Protein AF-A0A950RT55-F1 (afdb_monomer)

Mean predicted aligned error: 3.18 Å

Nearest PDB structures (foldseek):
  1pu8-assembly2_B  TM=3.509E-01  e=1.672E+00  Helicobacter pylori
  3n5n-assembly2_Y  TM=3.565E-01  e=2.931E+00  Homo sapiens
  3n5n-assembly1_X  TM=3.109E-01  e=1.924E+00  Homo sapiens

Solvent-accessible surface area (backbone atoms only — not comparable to full-atom values): 11863 Å² total; per-residue (Å²): 135,82,80,64,92,84,69,61,48,67,58,69,65,52,52,48,55,51,52,73,71,56,76,75,51,72,79,53,49,38,65,36,65,83,48,2,54,28,52,44,44,28,64,51,23,41,83,40,80,67,23,70,69,44,67,75,67,47,51,73,67,56,46,40,54,52,50,46,54,45,42,54,42,49,30,86,79,58,86,42,53,69,55,47,60,79,41,36,69,56,50,51,53,40,52,52,44,67,73,70,49,87,68,58,65,32,60,55,39,26,36,38,59,30,89,89,28,94,44,41,47,91,84,57,47,58,41,52,56,23,39,54,53,16,20,76,38,57,77,69,34,53,70,45,40,74,46,34,52,44,13,33,40,50,48,63,74,50,83,82,58,94,85,56,52,52,11,58,54,51,44,49,47,40,53,50,51,54,52,54,28,72,76,40,72,89,52,45,34,66,54,50,48,50,52,24,35,30,52,42,47,32,51,93,89,42,56,66,67,26,52,95,77,68

pLDDT: mean 95.52, std 7.38, range [47.09, 98.69]

Foldseek 3Di:
DDDDPPDADDPLVLLCVLPVVPQDDLVVLLVAPPRNLLSVLLQCCVVELLDPCNLVPPDLVRNLVNLLSNQVSQDPPSPCNVQCNVCVVLVSVLSVCVNPPPDDQLVSQLQDAPPPHSSDGPPCHQSNVQSSVCSVPVQQFAGDDPQLQLLCVSNVQDDDDPPDRRSRRRVSVSVVVVVSCVSPVVDGNSSSNVQSNLSNQDDDNDSCNRSVVD

Secondary structure (DSSP, 8-state):
-PPPTT----HHHHHHHHHHT-PPPHHHHTTSTTTHHHHHHHHHHTTTTT-HHHHHH--HHHHHHHHHHHHHHHSSS-TTHHHHHHTHHHHHHHHHHHHH--S-HHHHHHHHHSTTSTT--TT--HHHHHHHHHHH-TTT-----HHHHHHHHHTT-----TTS-HHHHHHHHHHHHHHHHHH-TT--HHHHHHHHHHHHH-BTTBTTTTGGG-

Structure (mmCIF, N/CA/C/O backbone):
data_AF-A0A950RT55-F1
#
_entry.id   AF-A0A950RT55-F1
#
loop_
_atom_site.group_PDB
_atom_site.id
_atom_site.type_symbol
_atom_site.label_atom_id
_atom_site.label_alt_id
_atom_site.label_comp_id
_atom_site.label_asym_id
_atom_site.label_entity_id
_atom_site.label_seq_id
_atom_site.pdbx_PDB_ins_code
_atom_site.Cartn_x
_atom_site.Cartn_y
_atom_site.Cartn_z
_atom_site.occupancy
_atom_site.B_iso_or_equiv
_atom_site.auth_seq_id
_atom_site.auth_comp_id
_atom_site.auth_asym_id
_atom_site.auth_atom_id
_atom_site.pdbx_PDB_model_num
ATOM 1 N N . MET A 1 1 ? -2.902 15.841 28.906 1.00 47.09 1 MET A N 1
ATOM 2 C CA . MET A 1 1 ? -2.798 14.428 29.343 1.00 47.09 1 MET A CA 1
ATOM 3 C C . MET A 1 1 ? -2.047 13.635 28.272 1.00 47.09 1 MET A C 1
ATOM 5 O O . MET A 1 1 ? -2.612 13.384 27.216 1.00 47.09 1 MET A O 1
ATOM 9 N N . ARG A 1 2 ? -0.757 13.325 28.470 1.00 51.06 2 ARG A N 1
ATOM 10 C CA . ARG A 1 2 ? -0.004 12.458 27.541 1.00 51.06 2 ARG A CA 1
ATOM 11 C C . ARG A 1 2 ? -0.386 11.004 27.837 1.00 51.06 2 ARG A C 1
ATOM 13 O O . ARG A 1 2 ? -0.367 10.606 28.999 1.00 51.06 2 ARG A O 1
ATOM 20 N N . ALA A 1 3 ? -0.792 10.243 26.822 1.00 53.47 3 ALA A N 1
ATOM 21 C CA . ALA A 1 3 ? -1.084 8.820 26.983 1.00 53.47 3 ALA A CA 1
ATOM 22 C C . ALA A 1 3 ? 0.172 8.092 27.490 1.00 53.47 3 ALA A C 1
ATOM 24 O O . ALA A 1 3 ? 1.280 8.400 27.047 1.00 53.47 3 ALA A O 1
ATOM 25 N N . ARG A 1 4 ? 0.009 7.150 28.427 1.00 63.25 4 ARG A N 1
ATOM 26 C CA . ARG A 1 4 ? 1.131 6.327 28.892 1.00 63.25 4 ARG A CA 1
ATOM 27 C C . ARG A 1 4 ? 1.662 5.497 27.714 1.00 63.25 4 ARG A C 1
ATOM 29 O O . ARG A 1 4 ? 0.846 4.897 27.006 1.00 63.25 4 ARG A O 1
ATOM 36 N N . PRO A 1 5 ? 2.988 5.436 27.502 1.00 59.84 5 PRO A N 1
ATOM 37 C CA . PRO A 1 5 ? 3.560 4.525 26.521 1.00 59.84 5 PRO A CA 1
ATOM 38 C C . PRO A 1 5 ? 3.104 3.094 26.845 1.00 59.84 5 PRO A C 1
ATOM 40 O O . PRO A 1 5 ? 3.268 2.628 27.969 1.00 59.84 5 PRO A O 1
ATOM 43 N N . GLY A 1 6 ? 2.455 2.436 25.880 1.00 69.38 6 GLY A N 1
ATOM 44 C CA . GLY A 1 6 ? 1.987 1.048 25.996 1.00 69.38 6 GLY A CA 1
ATOM 45 C C . GLY A 1 6 ? 0.479 0.840 26.183 1.00 69.38 6 GLY A C 1
ATOM 46 O O . GLY A 1 6 ? 0.029 -0.303 26.119 1.00 69.38 6 GLY A O 1
ATOM 47 N N . GLN A 1 7 ? -0.335 1.889 26.359 1.00 79.25 7 GLN A N 1
ATOM 48 C CA . GLN A 1 7 ? -1.789 1.695 26.406 1.00 79.25 7 GLN A CA 1
ATOM 49 C C . GLN A 1 7 ? -2.344 1.432 24.997 1.00 79.25 7 GLN A C 1
ATOM 51 O O . GLN A 1 7 ? -2.471 2.352 24.190 1.00 79.25 7 GLN A O 1
ATOM 56 N N . ARG A 1 8 ? -2.684 0.168 24.713 1.00 89.06 8 ARG A N 1
ATOM 57 C CA . ARG A 1 8 ? -3.349 -0.235 23.466 1.00 89.06 8 ARG A CA 1
ATOM 58 C C . ARG A 1 8 ? -4.716 0.436 23.365 1.00 89.06 8 ARG A C 1
ATOM 60 O O . ARG A 1 8 ? -5.482 0.453 24.331 1.00 89.06 8 ARG A O 1
ATOM 67 N N . LEU A 1 9 ? -5.015 0.993 22.197 1.00 91.56 9 LEU A N 1
ATOM 68 C CA . LEU A 1 9 ? -6.330 1.557 21.922 1.00 91.56 9 LEU A CA 1
ATOM 69 C C . LEU A 1 9 ? -7.368 0.448 21.694 1.00 91.56 9 LEU A C 1
ATOM 71 O O . LEU A 1 9 ? -7.027 -0.605 21.154 1.00 91.56 9 LEU A O 1
ATOM 75 N N . PRO A 1 10 ? -8.639 0.672 22.066 1.00 94.88 10 PRO A N 1
ATOM 76 C CA . PRO A 1 10 ? -9.680 -0.319 21.855 1.00 94.88 10 PRO A CA 1
ATOM 77 C C . PRO A 1 10 ? -10.066 -0.357 20.368 1.00 94.88 10 PRO A C 1
ATOM 79 O O . PRO A 1 10 ? -10.717 0.558 19.866 1.00 94.88 10 PRO A O 1
ATOM 82 N N . LEU A 1 11 ? -9.663 -1.423 19.668 1.00 96.38 11 LEU A N 1
ATOM 83 C CA . LEU A 1 11 ? -9.867 -1.579 18.224 1.00 96.38 11 LEU A CA 1
ATOM 84 C C . LEU A 1 11 ? -11.342 -1.465 17.812 1.00 96.38 11 LEU A C 1
ATOM 86 O O . LEU A 1 11 ? -11.681 -0.623 16.987 1.00 96.38 11 LEU A O 1
ATOM 90 N N . VAL A 1 12 ? -12.216 -2.295 18.393 1.00 97.50 12 VAL A N 1
ATOM 91 C CA . VAL A 1 12 ? -13.625 -2.397 17.969 1.00 97.50 12 VAL A CA 1
ATOM 92 C C . VAL A 1 12 ? -14.377 -1.064 18.121 1.00 97.50 12 VAL A C 1
ATOM 94 O O . VAL A 1 12 ? -15.004 -0.642 17.153 1.00 97.50 12 VAL A O 1
ATOM 97 N N . PRO A 1 13 ? -14.301 -0.339 19.258 1.00 97.12 13 PRO A N 1
ATOM 98 C CA . PRO A 1 13 ? -14.922 0.982 19.371 1.00 97.12 13 PRO A CA 1
ATOM 99 C C . PRO A 1 13 ? -14.416 2.011 18.355 1.00 97.12 13 PRO A C 1
ATOM 101 O O . PRO A 1 13 ? -15.219 2.777 17.834 1.00 97.12 13 PRO A O 1
ATOM 104 N N . LEU A 1 14 ? -13.112 2.036 18.054 1.00 97.38 14 LEU A N 1
ATOM 105 C CA . LEU A 1 14 ? -12.564 2.976 17.069 1.00 97.38 14 LEU A CA 1
ATOM 106 C C . LEU A 1 14 ? -13.016 2.646 15.650 1.00 97.38 14 LEU A C 1
ATOM 108 O O . LEU A 1 14 ? -13.357 3.549 14.892 1.00 97.38 14 LEU A O 1
ATOM 112 N N . LEU A 1 15 ? -13.045 1.361 15.309 1.00 97.69 15 LEU A N 1
ATOM 113 C CA . LEU A 1 15 ? -13.495 0.907 14.003 1.00 97.69 15 LEU A CA 1
ATOM 114 C C . LEU A 1 15 ? -14.988 1.216 13.794 1.00 97.69 15 LEU A C 1
ATOM 116 O O . LEU A 1 15 ? -15.355 1.752 12.754 1.00 97.69 15 LEU A O 1
ATOM 120 N N . ARG A 1 16 ? -15.824 1.014 14.823 1.00 97.50 16 ARG A N 1
ATOM 121 C CA . ARG A 1 16 ? -17.239 1.425 14.814 1.00 97.50 16 ARG A CA 1
ATOM 122 C C . ARG A 1 16 ? -17.429 2.937 14.731 1.00 97.50 16 ARG A C 1
ATOM 124 O O . ARG A 1 16 ? -18.350 3.402 14.074 1.00 97.50 16 ARG A O 1
ATOM 131 N N . ALA A 1 17 ? -16.580 3.718 15.401 1.00 97.06 17 ALA A N 1
ATOM 132 C CA . ALA A 1 17 ? -16.627 5.176 15.299 1.00 97.06 17 ALA A CA 1
ATOM 133 C C . ALA A 1 17 ? -16.271 5.656 13.882 1.00 97.06 17 ALA A C 1
ATOM 135 O O . ALA A 1 17 ? -16.855 6.623 13.400 1.00 97.06 17 ALA A O 1
ATOM 136 N N . TYR A 1 18 ? -15.339 4.971 13.212 1.00 97.75 18 TYR A N 1
ATOM 137 C CA . TYR A 1 18 ? -15.000 5.225 11.815 1.00 97.75 18 TYR A CA 1
ATOM 138 C C . TYR A 1 18 ? -16.168 4.893 10.878 1.00 97.75 18 TYR A C 1
ATOM 140 O O . TYR A 1 18 ? -16.572 5.745 10.093 1.00 97.75 18 TYR A O 1
ATOM 148 N N . THR A 1 19 ? -16.758 3.698 10.988 1.00 97.75 19 THR A N 1
ATOM 149 C CA . THR A 1 19 ? -17.882 3.292 10.125 1.00 97.75 19 THR A CA 1
ATOM 150 C C . THR A 1 19 ? -19.159 4.084 10.405 1.00 97.75 19 THR A C 1
ATOM 152 O O . THR A 1 19 ? -19.874 4.441 9.471 1.00 97.75 19 THR A O 1
ATOM 155 N N . GLY A 1 20 ? -19.420 4.429 11.668 1.00 97.25 20 GLY A N 1
ATOM 156 C CA . GLY A 1 20 ? -20.579 5.221 12.088 1.00 97.25 20 GLY A CA 1
ATOM 157 C C . GLY A 1 20 ? -20.572 6.672 11.597 1.00 97.25 20 GLY A C 1
ATOM 158 O O . GLY A 1 20 ? -21.629 7.293 11.556 1.00 97.25 20 GLY A O 1
ATOM 159 N N . ALA A 1 21 ? -19.417 7.205 11.187 1.00 95.69 21 ALA A N 1
ATOM 160 C CA . ALA A 1 21 ? -19.317 8.518 10.544 1.00 95.69 21 ALA A CA 1
ATOM 161 C C . ALA A 1 21 ? -19.683 8.495 9.045 1.00 95.69 21 ALA A C 1
ATOM 163 O O . ALA A 1 21 ? -19.741 9.548 8.415 1.00 95.69 21 ALA A O 1
ATOM 164 N N . GLY A 1 22 ? -19.931 7.307 8.483 1.00 95.56 22 GLY A N 1
ATOM 165 C CA . GLY A 1 22 ? -20.128 7.088 7.055 1.00 95.56 22 GLY A CA 1
ATOM 166 C C . GLY A 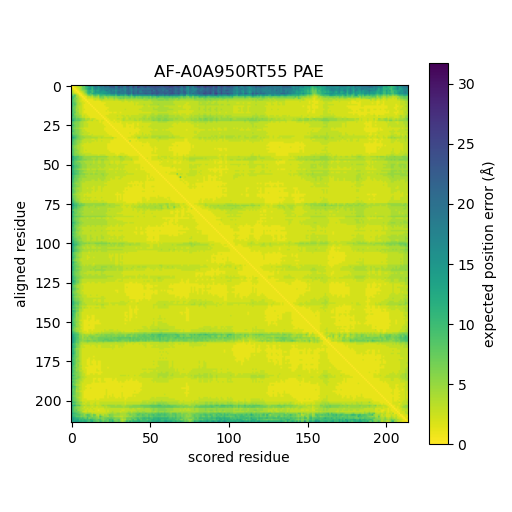1 22 ? -18.842 6.615 6.377 1.00 95.56 22 GLY A C 1
ATOM 167 O O . GLY A 1 22 ? -17.775 7.209 6.522 1.00 95.56 22 GLY A O 1
ATOM 168 N N . VAL A 1 23 ? -18.944 5.521 5.621 1.00 95.12 23 VAL A N 1
ATOM 169 C CA . VAL A 1 23 ? -17.833 5.002 4.816 1.00 95.12 23 VAL A CA 1
ATOM 170 C C . VAL A 1 23 ? -17.773 5.794 3.514 1.00 95.12 23 VAL A C 1
ATOM 172 O O . VAL A 1 23 ? -18.751 5.834 2.768 1.00 95.12 23 VAL A O 1
ATOM 175 N N . LEU A 1 24 ? -16.627 6.423 3.251 1.00 97.00 24 LEU A N 1
ATOM 176 C CA . LEU A 1 24 ? -16.380 7.138 1.999 1.00 97.00 24 LEU A CA 1
ATOM 177 C C . LEU A 1 24 ? -16.500 6.190 0.806 1.00 97.00 24 LEU A C 1
ATOM 179 O O . LEU A 1 24 ? -16.046 5.050 0.866 1.00 97.00 24 LEU A O 1
ATOM 183 N N . ARG A 1 25 ? -17.057 6.668 -0.302 1.00 97.56 25 ARG A N 1
ATOM 184 C CA . ARG A 1 25 ? -17.035 5.934 -1.568 1.00 97.56 25 ARG A CA 1
ATOM 185 C C . ARG A 1 25 ? -15.624 5.911 -2.146 1.00 97.56 25 ARG A C 1
ATOM 187 O O . ARG A 1 25 ? -14.769 6.728 -1.796 1.00 97.56 25 ARG A O 1
ATOM 194 N N . LEU A 1 26 ? -15.382 4.995 -3.079 1.00 96.56 26 LEU A N 1
ATOM 195 C CA . LEU A 1 26 ? -14.069 4.848 -3.702 1.00 96.56 26 LEU A CA 1
ATOM 196 C C . LEU A 1 26 ? -13.613 6.142 -4.394 1.00 96.56 26 LEU A C 1
ATOM 198 O O . LEU A 1 26 ? -12.457 6.531 -4.259 1.00 96.56 26 LEU A O 1
ATOM 202 N N . GLU A 1 27 ? -14.527 6.851 -5.059 1.00 97.44 27 GLU A N 1
ATOM 203 C CA . GLU A 1 27 ? -14.244 8.120 -5.738 1.00 97.44 27 GLU A CA 1
ATOM 204 C C . GLU A 1 27 ? -13.870 9.243 -4.758 1.00 97.44 27 GLU A C 1
ATOM 206 O O . GLU A 1 27 ? -13.171 10.191 -5.119 1.00 97.44 27 GLU A O 1
ATOM 211 N N . GLU A 1 28 ? -14.350 9.159 -3.517 1.00 97.81 28 GLU A N 1
ATOM 212 C CA . GLU A 1 28 ? -14.038 10.107 -2.446 1.00 97.81 28 GLU A CA 1
ATOM 213 C C . GLU A 1 28 ? -12.674 9.778 -1.832 1.00 97.81 28 GLU A C 1
ATOM 215 O O . GLU A 1 28 ? -11.863 10.680 -1.620 1.00 97.81 28 GLU A O 1
ATOM 220 N N . LEU A 1 29 ? -12.364 8.489 -1.645 1.00 97.50 29 LEU A N 1
ATOM 221 C CA . LEU A 1 29 ? -11.049 8.034 -1.188 1.00 97.50 29 LEU A CA 1
ATOM 222 C C . LEU A 1 29 ? -9.920 8.492 -2.118 1.00 97.50 29 LEU A C 1
ATOM 224 O O . LEU A 1 29 ? -8.884 8.953 -1.641 1.00 97.50 29 LEU A O 1
ATOM 228 N N . THR A 1 30 ? -10.109 8.414 -3.438 1.00 97.38 30 THR A N 1
ATOM 229 C CA . THR A 1 30 ? -9.091 8.841 -4.417 1.00 97.38 30 THR A CA 1
ATOM 230 C C . THR A 1 30 ? -8.859 10.353 -4.432 1.00 97.38 30 THR A C 1
ATOM 232 O O . THR A 1 30 ? -7.899 10.815 -5.042 1.00 97.38 30 THR A O 1
ATOM 235 N N . ARG A 1 31 ? -9.706 11.138 -3.755 1.00 97.50 31 ARG A N 1
ATOM 236 C CA . ARG A 1 31 ? -9.570 12.598 -3.620 1.00 97.50 31 ARG A CA 1
ATOM 237 C C . ARG A 1 31 ? -9.011 13.029 -2.266 1.00 97.50 31 ARG A C 1
ATOM 239 O O . ARG A 1 31 ? -8.805 14.223 -2.065 1.00 97.50 31 ARG A O 1
ATOM 246 N N . LEU A 1 32 ? -8.767 12.092 -1.347 1.00 96.31 32 LEU A N 1
ATOM 247 C CA . LEU A 1 32 ? -8.232 12.422 -0.030 1.00 96.31 32 LEU A CA 1
ATOM 248 C C . LEU A 1 32 ? -6.852 13.088 -0.147 1.00 96.31 32 LEU A C 1
ATOM 250 O O . LEU A 1 32 ? -5.980 12.571 -0.855 1.00 96.31 32 LEU A O 1
ATOM 254 N N . PRO A 1 33 ? -6.607 14.190 0.579 1.00 94.38 33 PRO A N 1
ATOM 255 C CA . PRO A 1 33 ? -5.258 14.700 0.776 1.00 94.38 33 PRO A CA 1
ATOM 256 C C . PRO A 1 33 ? -4.329 13.602 1.325 1.00 94.38 33 PRO A C 1
ATOM 258 O O . PRO A 1 33 ? -4.757 12.696 2.042 1.00 94.38 33 PRO A O 1
ATOM 261 N N . GLY A 1 34 ? -3.078 13.601 0.861 1.00 92.00 34 GLY A N 1
ATOM 262 C CA . GLY A 1 34 ? -2.054 12.627 1.261 1.00 92.00 34 GLY A CA 1
ATOM 263 C C . GLY A 1 34 ? -2.195 11.212 0.676 1.00 92.00 34 GLY A C 1
ATOM 264 O O . GLY A 1 34 ? -1.191 10.641 0.248 1.00 92.00 34 GLY A O 1
ATOM 265 N N . LEU A 1 35 ? -3.410 10.654 0.609 1.00 96.69 35 LEU A N 1
ATOM 266 C CA . LEU A 1 35 ? -3.678 9.263 0.199 1.00 96.69 35 LEU A CA 1
ATOM 267 C C . LEU A 1 35 ? -4.233 9.123 -1.225 1.00 96.69 35 LEU A C 1
ATOM 269 O O . LEU A 1 35 ? -3.931 8.142 -1.906 1.00 96.69 35 LEU A O 1
ATOM 273 N N . GLY A 1 36 ? -5.017 10.096 -1.684 1.00 97.31 36 GLY A N 1
ATOM 274 C CA . GLY A 1 36 ? -5.779 10.028 -2.930 1.00 97.31 36 GLY A CA 1
ATOM 275 C C . GLY A 1 36 ? -4.933 9.695 -4.161 1.00 97.31 36 GLY A C 1
ATOM 276 O O 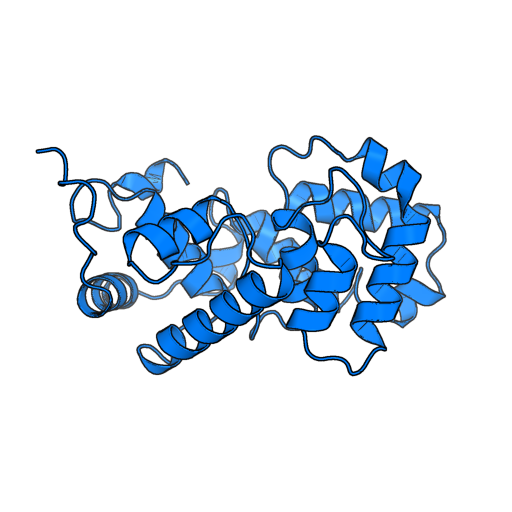. GLY A 1 36 ? -5.222 8.701 -4.829 1.00 97.31 36 GLY A O 1
ATOM 277 N N . PRO A 1 37 ? -3.824 10.419 -4.416 1.00 98.06 37 PRO A N 1
ATOM 278 C CA . PRO A 1 37 ? -2.944 10.133 -5.551 1.00 98.06 37 PRO A CA 1
ATOM 279 C C . PRO A 1 37 ? -2.356 8.718 -5.540 1.00 98.06 37 PRO A C 1
ATOM 281 O O . PRO A 1 37 ? -2.238 8.094 -6.592 1.00 98.06 37 PRO A O 1
ATOM 284 N N . ARG A 1 38 ? -2.051 8.170 -4.356 1.00 98.25 38 ARG A N 1
ATOM 285 C CA . ARG A 1 38 ? -1.610 6.777 -4.226 1.00 98.25 38 ARG A CA 1
ATOM 286 C C . ARG A 1 38 ? -2.739 5.816 -4.590 1.00 98.25 38 ARG A C 1
ATOM 288 O O . ARG A 1 38 ? -2.506 4.889 -5.357 1.00 98.25 38 ARG A O 1
ATOM 295 N N . PHE A 1 39 ? -3.941 6.013 -4.047 1.00 98.44 39 PHE A N 1
ATOM 296 C CA . PHE A 1 39 ? -5.086 5.143 -4.337 1.00 98.44 39 PHE A CA 1
ATOM 297 C C . PHE A 1 39 ? -5.436 5.146 -5.823 1.00 98.44 39 PHE A C 1
ATOM 299 O O . PHE A 1 39 ? -5.636 4.079 -6.400 1.00 98.44 39 PHE A O 1
ATOM 306 N N . GLN A 1 40 ? -5.430 6.321 -6.454 1.00 98.38 40 GLN A N 1
ATOM 307 C CA . GLN A 1 40 ? -5.641 6.452 -7.890 1.00 98.38 40 GLN A CA 1
ATOM 308 C C . GLN A 1 40 ? -4.580 5.675 -8.683 1.00 98.38 40 GLN A C 1
ATOM 310 O O . GLN A 1 40 ? -4.932 4.814 -9.486 1.00 98.38 40 GLN A O 1
ATOM 315 N N . ALA A 1 41 ? -3.292 5.896 -8.403 1.00 98.50 41 ALA A N 1
ATOM 316 C CA . ALA A 1 41 ? -2.212 5.199 -9.101 1.00 98.50 41 ALA A CA 1
ATOM 317 C C . ALA A 1 41 ? -2.276 3.673 -8.922 1.00 98.50 41 ALA A C 1
ATOM 319 O O . ALA A 1 41 ? -2.020 2.928 -9.865 1.00 98.50 41 ALA A O 1
ATOM 320 N N . VAL A 1 42 ? -2.642 3.194 -7.731 1.00 98.50 42 VAL A N 1
ATOM 321 C CA . VAL A 1 42 ? -2.822 1.764 -7.438 1.00 98.50 42 VAL A CA 1
ATOM 322 C C . VAL A 1 42 ? -3.984 1.158 -8.229 1.00 98.50 42 VAL A C 1
ATOM 324 O O . VAL A 1 42 ? -3.842 0.056 -8.758 1.00 98.50 42 VAL A O 1
ATOM 327 N N . LEU A 1 43 ? -5.119 1.856 -8.323 1.00 98.06 43 LEU A N 1
ATOM 328 C CA . LEU A 1 43 ? -6.278 1.403 -9.099 1.00 98.06 43 LEU A CA 1
ATOM 329 C C . LEU A 1 43 ? -5.961 1.333 -10.598 1.00 98.06 43 LEU A C 1
ATOM 331 O O . LEU A 1 43 ? -6.277 0.339 -11.250 1.00 98.06 43 LEU A O 1
ATOM 335 N N . GLU A 1 44 ? -5.292 2.358 -11.126 1.00 98.06 44 GLU A N 1
ATOM 336 C CA . GLU A 1 44 ? -4.898 2.455 -12.536 1.00 98.06 44 GLU A CA 1
ATOM 337 C C . GLU A 1 44 ? -3.767 1.479 -12.906 1.00 98.06 44 GLU A C 1
ATOM 339 O O . GLU A 1 44 ? -3.653 1.053 -14.057 1.00 98.06 44 GLU A O 1
ATOM 344 N N . ALA A 1 45 ? -2.930 1.074 -11.944 1.00 98.00 45 ALA A N 1
ATOM 345 C CA . ALA A 1 45 ? -1.768 0.231 -12.213 1.00 98.00 45 ALA A CA 1
ATOM 346 C C . ALA A 1 45 ? -2.136 -1.067 -12.938 1.00 98.00 45 ALA A C 1
ATOM 348 O O . ALA A 1 45 ? -1.416 -1.471 -13.848 1.00 98.00 45 ALA A O 1
ATOM 349 N N . ARG A 1 46 ? -3.264 -1.700 -12.591 1.00 94.50 46 ARG A N 1
ATOM 350 C CA . ARG A 1 46 ? -3.676 -2.987 -13.173 1.00 94.50 46 ARG A CA 1
ATOM 351 C C . ARG A 1 46 ? -3.959 -2.915 -14.674 1.00 94.50 46 ARG A C 1
ATOM 353 O O . ARG A 1 46 ? -3.658 -3.867 -15.387 1.00 94.50 46 ARG A O 1
ATOM 360 N N . THR A 1 47 ? -4.533 -1.815 -15.157 1.00 94.56 47 THR A N 1
ATOM 361 C CA . THR A 1 47 ? -4.837 -1.624 -16.586 1.00 94.56 47 THR A CA 1
ATOM 362 C C . THR A 1 47 ? -3.659 -1.048 -17.368 1.00 94.56 47 THR A C 1
ATOM 364 O O . THR A 1 47 ? -3.699 -1.023 -18.596 1.00 94.56 47 THR A O 1
ATOM 367 N N . HIS A 1 48 ? -2.605 -0.612 -16.673 1.00 95.94 48 HIS A N 1
ATOM 368 C CA . HIS A 1 48 ? -1.430 0.020 -17.263 1.00 95.94 48 HIS A CA 1
ATOM 369 C C . HIS A 1 48 ? -0.139 -0.702 -16.853 1.00 95.94 48 HIS A C 1
ATOM 371 O O . HIS A 1 48 ? 0.224 -1.710 -17.454 1.00 95.94 48 HIS A O 1
ATOM 377 N N . LEU A 1 49 ? 0.556 -0.207 -15.825 1.00 97.75 49 LEU A N 1
ATOM 378 C CA . LEU A 1 49 ? 1.903 -0.643 -15.439 1.00 97.75 49 LEU A CA 1
ATOM 379 C C . LEU A 1 49 ? 2.015 -2.146 -15.113 1.00 97.75 49 LEU A C 1
ATOM 381 O O . LEU A 1 49 ? 3.062 -2.744 -15.345 1.00 97.75 49 LEU A O 1
ATOM 385 N N . LEU A 1 50 ? 0.955 -2.745 -14.569 1.00 97.62 50 LEU A N 1
ATOM 386 C CA . LEU A 1 50 ? 0.875 -4.147 -14.146 1.00 97.62 50 LEU A CA 1
ATOM 387 C C . LEU A 1 50 ? 0.101 -5.025 -15.146 1.00 97.62 50 LEU A C 1
ATOM 389 O O . LEU A 1 50 ? -0.384 -6.094 -14.782 1.00 97.62 50 LEU A O 1
ATOM 393 N N . SER A 1 51 ? -0.019 -4.587 -16.400 1.00 97.19 51 SER A N 1
ATOM 394 C CA . SER A 1 51 ? -0.516 -5.414 -17.502 1.00 97.19 51 SER A CA 1
ATOM 395 C C . SER A 1 51 ? 0.632 -6.211 -18.126 1.00 97.19 51 SER A C 1
ATOM 397 O O . SER A 1 51 ? 1.660 -5.633 -18.481 1.00 97.19 51 SER A O 1
ATOM 399 N N . GLU A 1 52 ? 0.459 -7.524 -18.315 1.00 97.06 52 GLU A N 1
ATOM 400 C CA . GLU A 1 52 ? 1.465 -8.360 -18.995 1.00 97.06 52 GLU A CA 1
ATOM 401 C C . GLU A 1 52 ? 1.767 -7.846 -20.407 1.00 97.06 52 GLU A C 1
ATOM 403 O O . GLU A 1 52 ? 2.932 -7.696 -20.768 1.00 97.06 52 GLU A O 1
ATOM 408 N N . ALA A 1 53 ? 0.729 -7.459 -21.158 1.00 97.75 53 ALA A N 1
ATOM 409 C CA . ALA A 1 53 ? 0.889 -6.892 -22.495 1.00 97.75 53 ALA A CA 1
ATOM 410 C C . ALA A 1 53 ? 1.742 -5.615 -22.477 1.00 97.75 53 ALA A C 1
ATOM 412 O O . ALA A 1 53 ? 2.596 -5.432 -23.341 1.00 97.75 53 ALA A O 1
ATOM 413 N N . PHE A 1 54 ? 1.557 -4.752 -21.471 1.00 98.12 54 PHE A N 1
ATOM 414 C CA . PHE A 1 54 ? 2.379 -3.552 -21.327 1.00 98.12 54 PHE A CA 1
ATOM 415 C C . PHE A 1 54 ? 3.833 -3.904 -20.994 1.00 98.12 54 PHE A C 1
ATOM 417 O O . PHE A 1 54 ? 4.738 -3.352 -21.610 1.00 98.12 54 PHE A O 1
ATOM 424 N N . LEU A 1 55 ? 4.086 -4.839 -20.072 1.00 97.44 55 LEU A N 1
ATOM 425 C CA . LEU A 1 55 ? 5.458 -5.236 -19.727 1.00 97.44 55 LEU A CA 1
ATOM 426 C C . LEU A 1 55 ? 6.228 -5.837 -20.910 1.00 97.44 55 LEU A C 1
ATOM 428 O O . LEU A 1 55 ? 7.437 -5.604 -21.025 1.00 97.44 55 LEU A O 1
ATOM 432 N N . ASP A 1 56 ? 5.530 -6.582 -21.768 1.00 97.69 56 ASP A N 1
ATOM 433 C CA . ASP A 1 56 ? 6.122 -7.274 -22.913 1.00 97.69 56 ASP A CA 1
ATOM 434 C C . ASP A 1 56 ? 6.343 -6.351 -24.118 1.00 97.69 56 ASP A C 1
ATOM 436 O O . ASP A 1 56 ? 7.299 -6.544 -24.867 1.00 97.69 56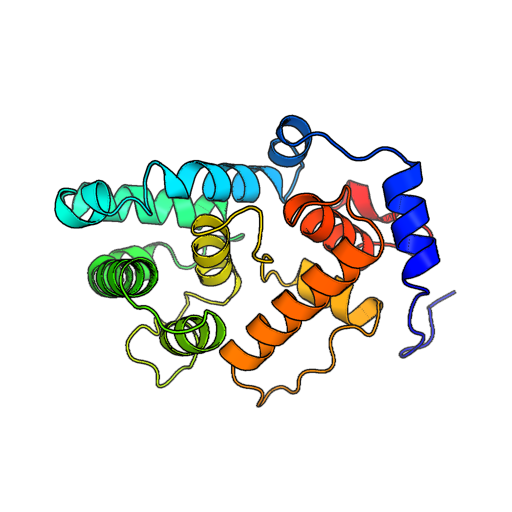 ASP A O 1
ATOM 440 N N . GLN A 1 57 ? 5.492 -5.336 -24.302 1.00 98.00 57 GLN A N 1
ATOM 441 C CA . GLN A 1 57 ? 5.498 -4.491 -25.505 1.00 98.00 57 GLN A CA 1
ATOM 442 C C . GLN A 1 57 ? 6.069 -3.090 -25.276 1.00 98.00 57 GLN A C 1
ATOM 444 O O . GLN A 1 57 ? 6.532 -2.460 -26.226 1.00 98.00 57 GLN A O 1
ATOM 449 N N . ALA A 1 58 ? 6.036 -2.572 -24.044 1.00 98.38 58 ALA A N 1
ATOM 450 C CA . ALA A 1 58 ? 6.483 -1.213 -23.773 1.00 98.38 58 ALA A CA 1
ATOM 451 C C . ALA A 1 58 ? 7.974 -1.054 -24.077 1.00 98.38 58 ALA A C 1
ATOM 453 O O . ALA A 1 58 ? 8.818 -1.829 -23.599 1.00 98.38 58 ALA A O 1
ATOM 454 N N . THR A 1 59 ? 8.305 0.029 -24.781 1.00 98.25 59 THR A N 1
ATOM 455 C CA . THR A 1 59 ? 9.693 0.464 -24.939 1.00 98.25 59 THR A CA 1
ATOM 456 C C . THR A 1 59 ? 10.319 0.736 -23.568 1.00 98.25 59 THR A C 1
ATOM 458 O O . THR A 1 59 ? 9.626 0.902 -22.556 1.00 98.25 59 THR A O 1
ATOM 461 N N . GLU A 1 60 ? 11.650 0.766 -23.490 1.00 98.06 60 GLU A N 1
ATOM 462 C CA . GLU A 1 60 ? 12.331 1.103 -22.236 1.00 98.06 60 GLU A CA 1
ATOM 463 C C . GLU A 1 60 ? 11.915 2.490 -21.722 1.00 98.06 60 GLU A C 1
ATOM 465 O O . GLU A 1 60 ? 11.612 2.642 -20.537 1.00 98.06 60 GLU A O 1
ATOM 470 N N . ALA A 1 61 ? 11.810 3.470 -22.626 1.00 98.12 61 ALA A N 1
ATOM 471 C CA . ALA A 1 61 ? 11.407 4.833 -22.306 1.00 98.12 61 ALA A CA 1
ATOM 472 C C . ALA A 1 61 ? 9.969 4.910 -21.764 1.00 98.12 61 ALA A C 1
ATOM 474 O O . ALA A 1 61 ? 9.744 5.554 -20.735 1.00 98.12 61 ALA A O 1
ATOM 475 N N . ASP A 1 62 ? 9.017 4.219 -22.398 1.00 98.50 62 ASP A N 1
ATOM 476 C CA . ASP A 1 62 ? 7.610 4.222 -21.973 1.00 98.50 62 ASP A CA 1
ATOM 477 C C . ASP A 1 62 ? 7.437 3.576 -20.602 1.00 98.50 62 ASP A C 1
ATOM 479 O O . ASP A 1 62 ? 6.764 4.125 -19.723 1.00 98.50 62 ASP A O 1
ATOM 483 N N . PHE A 1 63 ? 8.087 2.430 -20.390 1.00 98.62 63 PHE A N 1
ATOM 484 C CA . PHE A 1 63 ? 8.042 1.737 -19.109 1.00 98.62 63 PHE A CA 1
ATOM 485 C C . PHE A 1 63 ? 8.705 2.563 -18.004 1.00 98.62 63 PHE A C 1
ATOM 487 O O . PHE A 1 63 ? 8.114 2.724 -16.938 1.00 98.62 63 PHE A O 1
ATOM 494 N N . GLN A 1 64 ? 9.882 3.151 -18.257 1.00 98.56 64 GLN A N 1
ATOM 495 C CA . GLN A 1 64 ? 10.532 4.054 -17.305 1.00 98.56 64 GLN A CA 1
ATOM 496 C C . GLN A 1 64 ? 9.620 5.238 -16.956 1.00 98.56 64 GLN A C 1
ATOM 498 O O . GLN A 1 64 ? 9.474 5.585 -15.784 1.00 98.56 64 GLN A O 1
ATOM 503 N N . GLY A 1 65 ? 8.992 5.858 -17.960 1.00 98.38 65 GLY A N 1
ATOM 504 C CA . GLY A 1 65 ? 8.074 6.977 -17.765 1.00 98.38 65 GLY A CA 1
ATOM 505 C C . GLY A 1 65 ? 6.856 6.599 -16.920 1.00 98.38 65 GLY A C 1
ATOM 506 O O . GLY A 1 65 ? 6.515 7.315 -15.980 1.00 98.38 65 GLY A O 1
ATOM 507 N N . ALA A 1 66 ? 6.226 5.459 -17.213 1.00 98.62 66 ALA A N 1
ATOM 508 C CA . ALA A 1 66 ? 5.104 4.940 -16.432 1.00 98.62 66 ALA A CA 1
ATOM 509 C C . ALA A 1 66 ? 5.508 4.614 -14.986 1.00 98.62 66 ALA A C 1
ATOM 511 O O . ALA A 1 66 ? 4.791 4.962 -14.047 1.00 98.62 66 ALA A O 1
ATOM 512 N N . LEU A 1 67 ? 6.679 4.002 -14.803 1.00 98.56 67 LEU A N 1
ATOM 513 C CA . LEU A 1 67 ? 7.201 3.611 -13.501 1.00 98.56 67 LEU A CA 1
ATOM 514 C C . LEU A 1 67 ? 7.512 4.822 -12.610 1.00 98.56 67 LEU A C 1
ATOM 516 O O . LEU A 1 67 ? 7.160 4.819 -11.431 1.00 98.56 67 LEU A O 1
ATOM 520 N N . VAL A 1 68 ? 8.122 5.873 -13.171 1.00 98.44 68 VAL A N 1
ATOM 521 C CA . VAL A 1 68 ? 8.399 7.125 -12.446 1.00 98.44 68 VAL A CA 1
ATOM 522 C C . VAL A 1 68 ? 7.103 7.815 -12.024 1.00 98.44 68 VAL A C 1
ATOM 524 O O . VAL A 1 68 ? 6.973 8.146 -10.848 1.00 98.44 68 VAL A O 1
ATOM 527 N N . ARG A 1 69 ? 6.114 7.945 -12.923 1.00 98.56 69 ARG A N 1
ATOM 528 C CA . ARG A 1 69 ? 4.807 8.533 -12.571 1.00 98.56 69 ARG A CA 1
ATOM 529 C C . ARG A 1 69 ? 4.119 7.763 -11.443 1.00 98.56 69 ARG A C 1
ATOM 531 O O . ARG A 1 69 ? 3.609 8.365 -10.501 1.00 98.56 69 ARG A O 1
ATOM 538 N N . PHE A 1 70 ? 4.140 6.430 -11.510 1.00 98.69 70 PHE A N 1
ATOM 539 C CA . PHE A 1 70 ? 3.585 5.583 -10.455 1.00 98.69 70 PHE A CA 1
ATOM 540 C C . PHE A 1 70 ? 4.313 5.781 -9.115 1.00 98.69 70 PHE A C 1
ATOM 542 O O . PHE A 1 70 ? 3.672 5.891 -8.068 1.00 98.69 70 PHE A O 1
ATOM 549 N N . TYR A 1 71 ? 5.647 5.862 -9.135 1.00 98.56 71 TYR A N 1
ATOM 550 C CA . TYR A 1 71 ? 6.458 6.099 -7.941 1.00 98.56 71 TYR A CA 1
ATOM 551 C C . TYR A 1 71 ? 6.162 7.459 -7.298 1.00 98.56 71 TYR A C 1
ATOM 553 O O . TYR A 1 71 ? 5.931 7.516 -6.093 1.00 98.56 71 TYR A O 1
ATOM 561 N N . GLU A 1 72 ? 6.111 8.533 -8.086 1.00 98.12 72 GLU A N 1
ATOM 562 C CA . GLU A 1 72 ? 5.824 9.892 -7.604 1.00 98.12 72 GLU A CA 1
ATOM 563 C C . GLU A 1 72 ? 4.423 10.012 -6.988 1.00 98.12 72 GLU A C 1
ATOM 565 O O . GLU A 1 72 ? 4.234 10.702 -5.984 1.00 98.12 72 GLU A O 1
ATOM 570 N N . ALA A 1 73 ? 3.441 9.295 -7.542 1.00 98.12 73 ALA A N 1
ATOM 571 C CA . ALA A 1 73 ? 2.097 9.245 -6.981 1.00 98.12 73 ALA A CA 1
ATOM 572 C C . ALA A 1 73 ? 2.039 8.478 -5.645 1.00 98.12 73 ALA A C 1
ATOM 574 O O . ALA A 1 73 ? 1.288 8.858 -4.743 1.00 98.12 73 ALA A O 1
ATOM 575 N N . CYS A 1 74 ? 2.842 7.417 -5.500 1.00 98.25 74 CYS A N 1
ATOM 576 C CA . CYS A 1 74 ? 2.773 6.491 -4.367 1.00 98.25 74 CYS A CA 1
ATOM 577 C C . CYS A 1 74 ? 3.745 6.788 -3.214 1.00 98.25 74 CYS A C 1
ATOM 579 O O . CYS A 1 74 ? 3.496 6.319 -2.097 1.00 98.25 74 CYS A O 1
ATOM 581 N N . VAL A 1 75 ? 4.851 7.496 -3.468 1.00 97.69 75 VAL A N 1
ATOM 582 C CA . VAL A 1 75 ? 5.954 7.714 -2.518 1.00 97.69 75 VAL A CA 1
ATOM 583 C C . VAL A 1 75 ? 6.181 9.206 -2.298 1.00 97.69 75 VAL A C 1
ATOM 585 O O . VAL A 1 75 ? 6.469 9.950 -3.231 1.00 97.69 75 VAL A O 1
ATOM 588 N N . ARG A 1 76 ? 6.093 9.647 -1.038 1.00 94.50 76 ARG A N 1
ATOM 589 C CA . ARG A 1 76 ? 6.252 11.055 -0.653 1.00 94.50 76 ARG A CA 1
ATOM 590 C C . ARG A 1 76 ? 7.224 11.199 0.524 1.00 94.50 76 ARG A C 1
ATOM 592 O O . ARG A 1 76 ? 6.972 10.586 1.561 1.00 94.50 76 ARG A O 1
ATOM 599 N N . PRO A 1 77 ? 8.281 12.024 0.406 1.00 95.00 77 PRO A N 1
ATOM 600 C CA . PRO A 1 77 ? 8.789 12.638 -0.828 1.00 95.00 77 PRO A CA 1
ATOM 601 C C . PRO A 1 77 ? 9.394 11.602 -1.798 1.00 95.00 77 PRO A C 1
ATOM 603 O O . PRO A 1 77 ? 9.965 10.595 -1.381 1.00 95.00 77 PRO A O 1
ATOM 606 N N . ALA A 1 78 ? 9.306 11.861 -3.105 1.00 95.56 78 ALA A N 1
ATOM 607 C CA . ALA A 1 78 ? 9.776 10.966 -4.166 1.00 95.56 78 ALA A CA 1
ATOM 608 C C . ALA A 1 78 ? 11.301 11.079 -4.414 1.00 95.56 78 ALA A C 1
ATOM 610 O O . ALA A 1 78 ? 11.746 11.371 -5.517 1.00 95.56 78 ALA A O 1
ATOM 611 N N . LEU A 1 79 ? 12.129 10.831 -3.394 1.00 96.81 79 LEU A N 1
ATOM 612 C CA . LEU A 1 79 ? 13.574 11.145 -3.421 1.00 96.81 79 LEU A CA 1
ATOM 613 C C . LEU A 1 79 ? 14.450 10.233 -4.305 1.00 96.81 79 LEU A C 1
ATOM 615 O O . LEU A 1 79 ? 15.639 10.495 -4.463 1.00 96.81 79 LEU A O 1
ATOM 619 N N . HIS A 1 80 ? 13.906 9.144 -4.853 1.00 97.31 80 HIS A N 1
ATOM 620 C CA . HIS A 1 80 ? 14.689 8.096 -5.524 1.00 97.31 80 HIS A CA 1
ATOM 621 C C . HIS A 1 80 ? 14.291 7.866 -6.988 1.00 97.31 80 HIS A C 1
ATOM 623 O O . HIS A 1 80 ? 14.534 6.787 -7.529 1.00 97.31 80 HIS A O 1
ATOM 629 N N . THR A 1 81 ? 13.723 8.875 -7.653 1.00 97.62 81 THR A N 1
ATOM 630 C CA . THR A 1 81 ? 13.358 8.811 -9.080 1.00 97.62 81 THR A CA 1
ATOM 631 C C . THR A 1 81 ? 14.562 8.498 -9.974 1.00 97.62 81 THR A C 1
ATOM 633 O O . THR A 1 81 ? 14.458 7.651 -10.857 1.00 97.62 81 THR A O 1
ATOM 636 N N . ASP A 1 82 ? 15.736 9.074 -9.707 1.00 97.88 82 ASP A N 1
ATOM 637 C CA . ASP A 1 82 ? 16.958 8.773 -10.468 1.00 97.88 82 ASP A CA 1
ATOM 638 C C . ASP A 1 82 ? 17.431 7.328 -10.298 1.00 97.88 82 ASP A C 1
ATOM 640 O O . ASP A 1 82 ? 17.873 6.683 -11.251 1.00 97.88 82 ASP A O 1
ATOM 644 N N . THR A 1 83 ? 17.334 6.789 -9.080 1.00 97.00 83 THR A N 1
ATOM 645 C CA . THR A 1 83 ? 17.649 5.379 -8.832 1.00 97.00 83 THR A CA 1
ATOM 646 C C . THR A 1 83 ? 16.668 4.475 -9.560 1.00 97.00 83 THR A C 1
ATOM 648 O O . THR A 1 83 ? 17.097 3.504 -10.181 1.00 97.00 83 THR A O 1
ATOM 651 N N . LEU A 1 84 ? 15.381 4.823 -9.546 1.00 96.56 84 LEU A N 1
ATOM 652 C CA . LEU A 1 84 ? 14.347 4.099 -10.273 1.00 96.56 84 LEU A CA 1
ATOM 653 C C . LEU A 1 84 ? 14.641 4.072 -11.777 1.00 96.56 84 LEU A C 1
ATOM 655 O O . LEU A 1 84 ? 14.651 2.991 -12.354 1.00 96.56 84 LEU A O 1
ATOM 659 N N . ARG A 1 85 ? 14.999 5.217 -12.380 1.00 98.06 85 ARG A N 1
ATOM 660 C CA . ARG A 1 85 ? 15.406 5.314 -13.795 1.00 98.06 85 ARG A CA 1
ATOM 661 C C . ARG A 1 85 ? 16.587 4.396 -14.112 1.00 98.06 85 ARG A C 1
ATOM 663 O O . ARG A 1 85 ? 16.487 3.537 -14.983 1.00 98.06 85 ARG A O 1
ATOM 670 N N . ARG A 1 86 ? 17.672 4.484 -13.334 1.00 98.25 86 ARG A N 1
ATOM 671 C CA . ARG A 1 86 ? 18.878 3.649 -13.519 1.00 98.25 86 ARG A CA 1
ATOM 672 C C . ARG A 1 86 ? 18.646 2.153 -13.296 1.00 98.25 86 ARG A C 1
ATOM 674 O O . ARG A 1 86 ? 19.452 1.338 -13.739 1.00 98.25 86 ARG A O 1
ATOM 681 N N . ARG A 1 87 ? 17.606 1.778 -12.547 1.00 98.19 87 ARG A N 1
ATOM 682 C CA . ARG A 1 87 ? 17.295 0.386 -12.174 1.00 98.19 87 ARG A CA 1
ATOM 683 C C . ARG A 1 87 ? 16.001 -0.124 -12.807 1.00 98.19 87 ARG A C 1
ATOM 685 O O . ARG A 1 87 ? 15.497 -1.170 -12.401 1.00 98.19 87 ARG A O 1
ATOM 692 N N . THR A 1 88 ? 15.509 0.561 -13.837 1.00 98.00 88 THR A N 1
ATOM 693 C CA . THR A 1 88 ? 14.261 0.243 -14.540 1.00 98.00 88 THR A CA 1
ATOM 694 C C . THR A 1 88 ? 14.215 -1.211 -15.019 1.00 98.00 88 THR A C 1
ATOM 696 O O . THR A 1 88 ? 13.208 -1.882 -14.808 1.00 98.00 88 THR A O 1
ATOM 699 N N . GLY A 1 89 ? 15.306 -1.737 -15.589 1.00 98.31 89 GLY A N 1
ATOM 700 C CA . GLY A 1 89 ? 15.374 -3.134 -16.038 1.00 98.31 89 GLY A CA 1
ATOM 701 C C . GLY A 1 89 ? 15.132 -4.148 -14.913 1.00 98.31 89 GLY A C 1
ATOM 702 O O . GLY A 1 89 ? 14.310 -5.050 -15.066 1.00 98.31 89 GLY A O 1
ATOM 703 N N . ILE A 1 90 ? 15.765 -3.960 -13.746 1.00 98.44 90 ILE A N 1
ATOM 704 C CA . ILE A 1 90 ? 15.560 -4.826 -12.568 1.00 98.44 90 ILE A CA 1
ATOM 705 C C . ILE A 1 90 ? 14.098 -4.775 -12.124 1.00 98.44 90 ILE A C 1
ATOM 707 O O . ILE A 1 90 ? 13.491 -5.815 -11.875 1.00 98.44 90 ILE A O 1
ATOM 711 N N . VAL A 1 91 ? 13.510 -3.576 -12.071 1.00 98.44 91 VAL A N 1
ATOM 712 C CA . VAL A 1 91 ? 12.107 -3.421 -11.677 1.00 98.44 91 VAL A CA 1
ATOM 713 C C . VAL A 1 91 ? 11.174 -4.077 -12.694 1.00 98.44 91 VAL A C 1
ATOM 715 O O . VAL A 1 91 ? 10.251 -4.770 -12.281 1.00 98.44 91 VAL A O 1
ATOM 718 N N . ARG A 1 92 ? 11.433 -3.965 -14.006 1.00 98.56 92 ARG A N 1
ATOM 719 C CA . ARG A 1 92 ? 10.652 -4.673 -15.038 1.00 98.56 92 ARG A CA 1
ATOM 720 C C . ARG A 1 92 ? 10.674 -6.186 -14.811 1.00 98.56 92 ARG A C 1
ATOM 722 O O . ARG A 1 92 ? 9.617 -6.816 -14.821 1.00 98.56 92 ARG A O 1
ATOM 729 N N . HIS A 1 93 ? 11.849 -6.762 -14.549 1.00 98.44 93 HIS A N 1
ATOM 730 C CA . HIS A 1 93 ? 11.971 -8.188 -14.236 1.00 98.44 93 HIS A CA 1
ATOM 731 C C . HIS A 1 93 ? 11.221 -8.570 -12.958 1.00 98.44 93 HIS A C 1
ATOM 733 O O . HIS A 1 93 ? 10.530 -9.588 -12.941 1.00 98.44 93 HIS A O 1
ATOM 739 N N . ALA A 1 94 ? 11.301 -7.740 -11.917 1.00 98.50 94 ALA A N 1
ATOM 740 C CA . ALA A 1 94 ? 10.552 -7.942 -10.685 1.00 98.50 94 ALA A CA 1
ATOM 741 C C . ALA A 1 94 ? 9.036 -7.929 -10.935 1.00 98.50 94 ALA A C 1
ATOM 743 O O . ALA A 1 94 ? 8.339 -8.818 -10.463 1.00 98.50 94 ALA A O 1
ATOM 744 N N . LEU A 1 95 ? 8.511 -6.984 -11.725 1.00 98.56 95 LEU A N 1
ATOM 745 C CA . LEU A 1 95 ? 7.083 -6.948 -12.069 1.00 98.56 95 LEU A CA 1
ATOM 746 C C . LEU A 1 95 ? 6.655 -8.178 -12.876 1.00 98.56 95 LEU A C 1
ATOM 748 O O . LEU A 1 95 ? 5.616 -8.769 -12.583 1.00 98.56 95 LEU A O 1
ATOM 752 N N . GLY A 1 96 ? 7.480 -8.617 -13.832 1.00 98.25 96 GLY A N 1
ATOM 753 C CA . GLY A 1 96 ? 7.252 -9.869 -14.554 1.00 98.25 96 GLY A CA 1
ATOM 754 C C . GLY A 1 96 ? 7.200 -11.078 -13.612 1.00 98.25 96 GLY A C 1
ATOM 755 O O . GLY A 1 96 ? 6.324 -11.932 -13.746 1.00 98.25 96 GLY A O 1
ATOM 756 N N . HIS A 1 97 ? 8.086 -11.124 -12.610 1.00 97.81 97 HIS A N 1
ATOM 757 C CA . HIS A 1 97 ? 8.054 -12.137 -11.552 1.00 97.81 97 HIS A CA 1
ATOM 758 C C . HIS A 1 97 ? 6.774 -12.052 -10.711 1.00 97.81 97 HIS A C 1
ATOM 760 O O . HIS A 1 97 ? 6.120 -13.073 -10.496 1.00 97.81 97 HIS A O 1
ATOM 766 N N . LEU A 1 98 ? 6.369 -10.854 -10.286 1.00 97.56 98 LEU A N 1
ATOM 767 C CA . LEU A 1 98 ? 5.161 -10.651 -9.487 1.00 97.56 98 LEU A CA 1
ATOM 768 C C . LEU A 1 98 ? 3.892 -11.125 -10.204 1.00 97.56 98 LEU A C 1
ATOM 770 O O . LEU A 1 98 ? 3.037 -11.728 -9.549 1.00 97.56 98 LEU A O 1
ATOM 774 N N . LEU A 1 99 ? 3.784 -10.889 -11.514 1.00 97.31 99 LEU A N 1
ATOM 775 C CA . LEU A 1 99 ? 2.625 -11.284 -12.318 1.00 97.31 99 LEU A CA 1
ATOM 776 C C . LEU A 1 99 ? 2.596 -12.787 -12.612 1.00 97.31 99 LEU A C 1
ATOM 778 O O . LEU A 1 99 ? 1.552 -13.417 -12.475 1.00 97.31 99 LEU A O 1
ATOM 782 N N . ARG A 1 100 ? 3.741 -13.379 -12.970 1.00 97.31 100 ARG A N 1
ATOM 783 C CA . ARG A 1 100 ? 3.785 -14.745 -13.525 1.00 97.31 100 ARG A CA 1
ATOM 784 C C . ARG A 1 100 ? 4.093 -15.827 -12.497 1.00 97.31 100 ARG A C 1
ATOM 786 O O . ARG A 1 100 ? 3.723 -16.985 -12.677 1.00 97.31 100 ARG A O 1
ATOM 793 N N . CYS A 1 101 ? 4.791 -15.486 -11.416 1.00 96.56 101 CYS A N 1
ATOM 794 C CA . CYS A 1 101 ? 5.164 -16.462 -10.402 1.00 96.56 101 CYS A CA 1
ATOM 795 C C . CYS A 1 101 ? 3.959 -16.839 -9.526 1.00 96.56 101 CYS A C 1
ATOM 797 O O . CYS A 1 101 ? 3.184 -15.975 -9.117 1.00 96.56 101 CYS A O 1
ATOM 799 N N . ARG A 1 102 ? 3.816 -18.126 -9.189 1.00 96.44 102 ARG A N 1
ATOM 800 C CA . ARG A 1 102 ? 2.725 -18.639 -8.336 1.00 96.44 102 ARG A CA 1
ATOM 801 C C . ARG A 1 102 ? 3.008 -18.549 -6.836 1.00 96.44 102 ARG A C 1
ATOM 803 O O . ARG A 1 102 ? 2.150 -18.914 -6.039 1.00 96.44 102 ARG A O 1
ATOM 810 N N . ASP A 1 103 ? 4.186 -18.063 -6.458 1.00 97.19 103 ASP A N 1
ATOM 811 C CA . ASP A 1 103 ? 4.583 -17.979 -5.057 1.00 97.19 103 ASP A CA 1
ATOM 812 C C . ASP A 1 103 ? 3.622 -17.094 -4.248 1.00 97.19 103 ASP A C 1
ATOM 814 O O . ASP A 1 103 ? 3.104 -16.090 -4.760 1.00 97.19 103 ASP A O 1
ATOM 818 N N . PRO A 1 104 ? 3.390 -17.425 -2.967 1.00 96.38 104 PRO A N 1
ATOM 819 C CA . PRO A 1 104 ? 2.558 -16.609 -2.102 1.00 96.38 104 PRO A CA 1
ATOM 820 C C . PRO A 1 104 ? 3.183 -15.222 -1.902 1.00 96.38 104 PRO A C 1
ATOM 822 O O . PRO A 1 104 ? 4.405 -15.051 -1.889 1.00 96.38 104 PRO A O 1
ATOM 825 N N . LEU A 1 105 ? 2.331 -14.214 -1.701 1.00 95.25 105 LEU A N 1
ATOM 826 C CA . LEU A 1 105 ? 2.754 -12.813 -1.644 1.00 95.25 105 LEU A CA 1
ATOM 827 C C . LEU A 1 105 ? 3.858 -12.507 -0.611 1.00 95.25 105 LEU A C 1
ATOM 829 O O . LEU A 1 105 ? 4.745 -11.735 -0.956 1.00 95.25 105 LEU A O 1
ATOM 833 N N . PRO A 1 106 ? 3.896 -13.112 0.595 1.00 96.88 106 PRO A N 1
ATOM 834 C CA . PRO A 1 106 ? 5.032 -12.959 1.509 1.00 96.88 106 PRO A CA 1
ATOM 835 C C . PRO A 1 106 ? 6.389 -13.308 0.882 1.00 96.88 106 PRO A C 1
ATOM 837 O O . PRO A 1 106 ? 7.348 -12.563 1.044 1.00 96.88 106 PRO A O 1
ATOM 840 N N . GLN A 1 107 ? 6.470 -14.393 0.107 1.00 98.31 107 GLN A N 1
ATOM 841 C CA . GLN A 1 107 ? 7.717 -14.791 -0.556 1.00 98.31 107 GLN A CA 1
ATOM 842 C C . GLN A 1 107 ? 8.081 -13.826 -1.688 1.00 98.31 107 GLN A C 1
ATOM 844 O O . GLN A 1 107 ? 9.246 -13.469 -1.853 1.00 98.31 107 GLN A O 1
ATOM 849 N N . LYS A 1 108 ? 7.081 -13.358 -2.445 1.00 98.19 108 LYS A N 1
ATOM 850 C CA . LYS A 1 108 ? 7.268 -12.304 -3.452 1.00 98.19 108 LYS A CA 1
ATOM 851 C C . LYS A 1 108 ? 7.782 -11.005 -2.821 1.00 98.19 108 LYS A C 1
ATOM 853 O O . LYS A 1 108 ? 8.721 -10.411 -3.337 1.00 98.19 108 LYS A O 1
ATOM 858 N N . ALA A 1 109 ? 7.214 -10.603 -1.684 1.00 98.19 109 ALA A N 1
ATOM 859 C CA . ALA A 1 109 ? 7.635 -9.421 -0.942 1.00 98.19 109 ALA A CA 1
ATOM 860 C C . ALA A 1 109 ? 9.086 -9.539 -0.461 1.00 98.19 109 ALA A C 1
ATOM 862 O O . ALA A 1 109 ? 9.858 -8.604 -0.657 1.00 98.19 109 ALA A O 1
ATOM 863 N N . ASP A 1 110 ? 9.486 -10.696 0.074 1.00 98.38 110 ASP A N 1
ATOM 864 C CA . ASP A 1 110 ? 10.881 -10.962 0.439 1.00 98.38 110 ASP A CA 1
ATOM 865 C C . ASP A 1 110 ? 11.831 -10.804 -0.750 1.00 98.38 110 ASP A C 1
ATOM 867 O O . ASP A 1 110 ? 12.876 -10.172 -0.613 1.00 98.38 110 ASP A O 1
ATOM 871 N N . ARG A 1 111 ? 11.454 -11.303 -1.935 1.00 98.38 111 ARG A N 1
ATOM 872 C CA . ARG A 1 111 ? 12.299 -11.203 -3.136 1.00 98.38 111 ARG A CA 1
ATOM 873 C C . ARG A 1 111 ? 12.541 -9.768 -3.614 1.00 98.38 111 ARG A C 1
ATOM 875 O O . ARG A 1 111 ? 13.531 -9.526 -4.302 1.00 98.38 111 ARG A O 1
ATOM 882 N N . CYS A 1 112 ? 11.651 -8.842 -3.264 1.00 98.44 112 CYS A N 1
ATOM 883 C CA . CYS A 1 112 ? 11.740 -7.427 -3.625 1.00 98.44 112 CYS A CA 1
ATOM 884 C C . CYS A 1 112 ? 12.343 -6.551 -2.516 1.00 98.44 112 CYS A C 1
ATOM 886 O O . CYS A 1 112 ? 12.950 -5.525 -2.816 1.00 98.44 112 CYS A O 1
ATOM 888 N N . LEU A 1 113 ? 12.142 -6.915 -1.245 1.00 98.25 113 LEU A N 1
ATOM 889 C CA . LEU A 1 113 ? 12.435 -6.047 -0.099 1.00 98.25 113 LEU A CA 1
ATOM 890 C C . LEU A 1 113 ? 13.620 -6.497 0.760 1.00 98.25 113 LEU A C 1
ATOM 892 O O . LEU A 1 113 ? 14.199 -5.650 1.437 1.00 98.25 113 LEU A O 1
ATOM 896 N N . ALA A 1 114 ? 13.973 -7.786 0.790 1.00 98.06 114 ALA A N 1
ATOM 897 C CA . ALA A 1 114 ? 15.123 -8.232 1.577 1.00 98.06 114 ALA A CA 1
ATOM 898 C C . ALA A 1 114 ? 16.432 -7.801 0.896 1.00 98.06 114 ALA A C 1
ATOM 900 O O . ALA A 1 114 ? 16.556 -7.880 -0.319 1.00 98.06 114 ALA A O 1
ATOM 901 N N . VAL A 1 115 ? 17.410 -7.318 1.667 1.00 97.31 115 VAL A N 1
ATOM 902 C CA . VAL A 1 115 ? 18.630 -6.674 1.131 1.00 97.31 115 VAL A CA 1
ATOM 903 C C . VAL A 1 115 ? 19.472 -7.615 0.257 1.00 97.31 115 VAL A C 1
ATOM 905 O O . VAL A 1 115 ? 20.152 -7.163 -0.660 1.00 97.31 115 VAL A O 1
ATOM 908 N N . ASP A 1 116 ? 19.405 -8.914 0.531 1.00 97.31 116 ASP A N 1
ATOM 909 C CA . ASP A 1 116 ? 20.098 -10.003 -0.161 1.00 97.31 116 ASP A CA 1
ATOM 910 C C . ASP A 1 116 ? 19.279 -10.625 -1.309 1.00 97.31 116 ASP A C 1
ATOM 912 O O . ASP A 1 116 ? 19.704 -11.604 -1.924 1.00 97.31 116 ASP A O 1
ATOM 916 N N . ALA A 1 117 ? 18.097 -10.084 -1.607 1.00 98.00 117 ALA A N 1
ATOM 917 C CA . ALA A 1 117 ? 17.169 -10.670 -2.561 1.00 98.00 117 ALA A CA 1
ATOM 918 C C . ALA A 1 117 ? 17.413 -10.243 -4.022 1.00 98.00 117 ALA A C 1
ATOM 920 O O . ALA A 1 117 ? 17.877 -9.132 -4.285 1.00 98.00 117 ALA A O 1
ATOM 921 N N . PRO A 1 118 ? 17.023 -11.079 -5.009 1.00 97.88 118 PRO A N 1
ATOM 922 C CA . PRO A 1 118 ? 17.353 -10.859 -6.421 1.00 97.88 118 PRO A CA 1
ATOM 923 C C . PRO A 1 118 ? 16.734 -9.602 -7.045 1.00 97.88 118 PRO A C 1
ATOM 925 O O . PRO A 1 118 ? 17.263 -9.102 -8.036 1.00 97.88 118 PRO A O 1
ATOM 928 N N . TYR A 1 119 ? 15.625 -9.088 -6.503 1.00 98.44 119 TYR A N 1
ATOM 929 C CA . TYR A 1 119 ? 14.955 -7.890 -7.024 1.00 98.44 119 TYR A CA 1
ATOM 930 C C . TYR A 1 119 ? 15.092 -6.675 -6.106 1.00 98.44 119 TYR A C 1
ATOM 932 O O . TYR A 1 119 ? 14.419 -5.664 -6.318 1.00 98.44 119 TYR A O 1
ATOM 940 N N . HIS A 1 120 ? 15.951 -6.756 -5.090 1.00 98.44 120 HIS A N 1
ATOM 941 C CA . HIS A 1 120 ? 16.180 -5.641 -4.191 1.00 98.44 120 HIS A CA 1
ATOM 942 C C . HIS A 1 120 ? 16.866 -4.477 -4.910 1.00 98.44 120 HIS A C 1
ATOM 944 O O . HIS A 1 120 ? 17.876 -4.629 -5.600 1.00 98.44 120 HIS A O 1
ATOM 950 N N . VAL A 1 121 ? 16.324 -3.277 -4.705 1.00 98.12 121 VAL A N 1
ATOM 951 C CA . VAL A 1 121 ? 16.890 -2.026 -5.208 1.00 98.12 121 VAL A CA 1
ATOM 952 C C . VAL A 1 121 ? 16.975 -1.039 -4.052 1.00 98.12 121 VAL A C 1
ATOM 954 O O . VAL A 1 121 ? 15.955 -0.614 -3.511 1.00 98.12 121 VAL A O 1
ATOM 957 N N . ALA A 1 122 ? 18.196 -0.636 -3.695 1.00 97.06 122 ALA A N 1
ATOM 958 C CA . ALA A 1 122 ? 18.419 0.351 -2.642 1.00 97.06 122 ALA A CA 1
ATOM 959 C C . ALA A 1 122 ? 17.640 1.651 -2.924 1.00 97.06 122 ALA A C 1
ATOM 961 O O . ALA A 1 122 ? 17.680 2.180 -4.033 1.00 97.06 122 ALA A O 1
ATOM 962 N N . GLY A 1 123 ? 16.925 2.160 -1.919 1.00 95.75 123 GLY A N 1
ATOM 963 C CA . GLY A 1 123 ? 16.045 3.330 -2.043 1.00 95.75 123 GLY A CA 1
ATOM 964 C C . GLY A 1 123 ? 14.606 3.009 -2.473 1.00 95.75 123 GLY A C 1
ATOM 965 O O . GLY A 1 123 ? 13.719 3.833 -2.266 1.00 95.75 123 GLY A O 1
ATOM 966 N N . LEU A 1 124 ? 14.322 1.810 -2.993 1.00 97.56 124 LEU A N 1
ATOM 967 C CA . LEU A 1 124 ? 12.953 1.369 -3.286 1.00 97.56 124 LEU A CA 1
ATOM 968 C C . LEU A 1 124 ? 12.421 0.526 -2.126 1.00 97.56 124 LEU A C 1
ATOM 970 O O . LEU A 1 124 ? 12.536 -0.696 -2.104 1.00 97.56 124 LEU A O 1
ATOM 974 N N . GLY A 1 125 ? 11.872 1.214 -1.127 1.00 97.56 125 GLY A N 1
ATOM 975 C CA . GLY A 1 125 ? 11.414 0.598 0.116 1.00 97.56 125 GLY A CA 1
ATOM 976 C C . GLY A 1 125 ? 9.975 0.058 0.091 1.00 97.56 125 GLY A C 1
ATOM 977 O O . GLY A 1 125 ? 9.304 0.050 -0.948 1.00 97.56 125 GLY A O 1
ATOM 978 N N . PRO A 1 126 ? 9.457 -0.335 1.271 1.00 98.31 126 PRO A N 1
ATOM 979 C CA . PRO A 1 126 ? 8.120 -0.909 1.428 1.00 98.31 126 PRO A CA 1
ATOM 980 C C . PRO A 1 126 ? 6.976 -0.060 0.871 1.00 98.31 126 PRO A C 1
ATOM 982 O O . PRO A 1 126 ? 6.017 -0.609 0.332 1.00 98.31 126 PRO A O 1
ATOM 985 N N . VAL A 1 127 ? 7.082 1.271 0.929 1.00 98.50 127 VAL A N 1
ATOM 986 C CA . VAL A 1 127 ? 6.052 2.188 0.408 1.00 98.50 127 VAL A CA 1
ATOM 987 C C . VAL A 1 127 ? 5.813 1.967 -1.085 1.00 98.50 127 VAL A C 1
ATOM 989 O O . VAL A 1 127 ? 4.661 1.909 -1.518 1.00 98.50 127 VAL A O 1
ATOM 992 N N . PHE A 1 128 ? 6.890 1.810 -1.855 1.00 98.62 128 PHE A N 1
ATOM 993 C CA . PHE A 1 128 ? 6.833 1.583 -3.294 1.00 98.62 128 PHE A CA 1
ATOM 994 C C . PHE A 1 128 ? 6.350 0.167 -3.617 1.00 98.62 128 PHE A C 1
ATOM 996 O O . PHE A 1 128 ? 5.346 -0.003 -4.306 1.00 98.62 128 PHE A O 1
ATOM 1003 N N . TRP A 1 129 ? 7.016 -0.855 -3.072 1.00 98.69 129 TRP A N 1
ATOM 1004 C CA . TRP A 1 129 ? 6.692 -2.246 -3.395 1.00 98.69 129 TRP A CA 1
ATOM 1005 C C . TRP A 1 129 ? 5.289 -2.649 -2.941 1.00 98.69 129 TRP A C 1
ATOM 1007 O O . TRP A 1 129 ? 4.569 -3.291 -3.698 1.00 98.69 129 TRP A O 1
ATOM 1017 N N . SER A 1 130 ? 4.840 -2.200 -1.765 1.00 98.62 130 SER A N 1
ATOM 1018 C CA . SER A 1 130 ? 3.460 -2.445 -1.327 1.00 98.62 130 SER A CA 1
ATOM 1019 C C . SER A 1 130 ? 2.415 -1.772 -2.211 1.00 98.62 130 SER A C 1
ATOM 1021 O O . SER A 1 130 ? 1.307 -2.284 -2.298 1.00 98.62 130 SER A O 1
ATOM 1023 N N . ALA A 1 131 ? 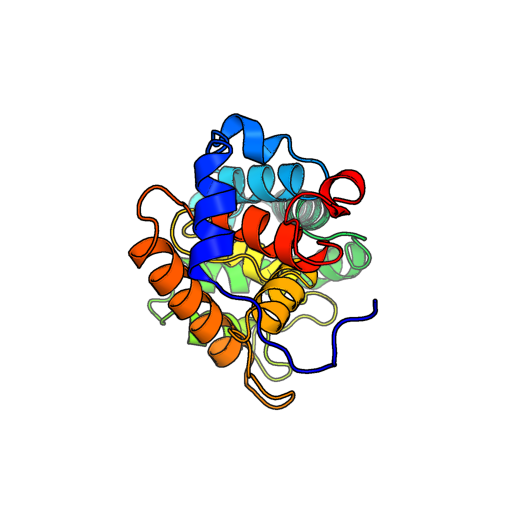2.738 -0.660 -2.884 1.00 98.69 131 ALA A N 1
ATOM 1024 C CA . ALA A 1 131 ? 1.824 -0.053 -3.851 1.00 98.69 131 ALA A CA 1
ATOM 1025 C C . ALA A 1 131 ? 1.658 -0.951 -5.081 1.00 98.69 131 ALA A C 1
ATOM 1027 O O . ALA A 1 131 ? 0.543 -1.154 -5.550 1.00 98.69 131 ALA A O 1
ATOM 1028 N N . LEU A 1 132 ? 2.755 -1.540 -5.568 1.00 98.69 132 LEU A N 1
ATOM 1029 C CA . LEU A 1 132 ? 2.712 -2.513 -6.660 1.00 98.69 132 LEU A CA 1
ATOM 1030 C C . LEU A 1 132 ? 1.948 -3.771 -6.243 1.00 98.69 132 LEU A C 1
ATOM 1032 O O . LEU A 1 132 ? 1.093 -4.233 -6.990 1.00 98.69 132 LEU A O 1
ATOM 1036 N N . PHE A 1 133 ? 2.189 -4.286 -5.031 1.00 98.56 133 PHE A N 1
ATOM 1037 C CA . PHE A 1 133 ? 1.429 -5.417 -4.493 1.00 98.56 133 PHE A CA 1
ATOM 1038 C C . PHE A 1 133 ? -0.060 -5.088 -4.432 1.00 98.56 133 PHE A C 1
ATOM 1040 O O . PHE A 1 133 ? -0.863 -5.850 -4.958 1.00 98.56 133 PHE A O 1
ATOM 1047 N N . GLN A 1 134 ? -0.425 -3.927 -3.885 1.00 98.25 134 GLN A N 1
ATOM 1048 C CA . GLN A 1 134 ? -1.804 -3.448 -3.869 1.00 98.25 134 GLN A CA 1
ATOM 1049 C C . GLN A 1 134 ? -2.383 -3.354 -5.285 1.00 98.25 134 GLN A C 1
ATOM 1051 O O . GLN A 1 134 ? -3.496 -3.811 -5.497 1.00 98.25 134 GLN A O 1
ATOM 1056 N N . GLY A 1 135 ? -1.621 -2.886 -6.275 1.00 98.12 135 GLY A N 1
ATOM 1057 C CA . GLY A 1 135 ? -2.057 -2.837 -7.674 1.00 98.12 135 GLY A CA 1
ATOM 1058 C C . GLY A 1 135 ? -2.373 -4.210 -8.289 1.00 98.12 135 GLY A C 1
ATOM 1059 O O . GLY A 1 135 ? -3.255 -4.305 -9.140 1.00 98.12 135 GLY A O 1
ATOM 1060 N N . LEU A 1 136 ? -1.722 -5.291 -7.833 1.00 97.25 136 LEU A N 1
ATOM 1061 C CA . LEU A 1 136 ? -2.021 -6.661 -8.287 1.00 97.25 136 LEU A CA 1
ATOM 1062 C C . LEU A 1 136 ? -3.409 -7.131 -7.829 1.00 97.25 136 LEU A C 1
ATOM 1064 O O . LEU A 1 136 ? -4.106 -7.824 -8.570 1.00 97.25 136 LEU A O 1
ATOM 1068 N N . ALA A 1 137 ? -3.817 -6.763 -6.610 1.00 96.94 137 ALA A N 1
ATOM 1069 C CA . ALA A 1 137 ? -5.158 -7.030 -6.093 1.00 96.94 137 ALA A CA 1
ATOM 1070 C C . ALA A 1 137 ? -5.614 -5.910 -5.134 1.00 96.94 137 ALA A C 1
ATOM 1072 O O . ALA A 1 137 ? -5.519 -6.063 -3.907 1.00 96.94 137 ALA A O 1
ATOM 1073 N N . PRO A 1 138 ? -6.166 -4.801 -5.674 1.00 96.62 138 PRO A N 1
ATOM 1074 C CA . PRO A 1 138 ? -6.495 -3.603 -4.888 1.00 96.62 138 PRO A CA 1
ATOM 1075 C C . PRO A 1 138 ? -7.500 -3.852 -3.760 1.00 96.62 138 PRO A C 1
ATOM 1077 O O . PRO A 1 138 ? -7.512 -3.157 -2.749 1.00 96.62 138 PRO A O 1
ATOM 1080 N N . MET A 1 139 ? -8.319 -4.895 -3.911 1.00 95.75 139 MET A N 1
ATOM 1081 C CA . MET A 1 139 ? -9.357 -5.286 -2.955 1.00 95.75 139 MET A CA 1
ATOM 1082 C C . MET A 1 139 ? -8.874 -6.282 -1.892 1.00 95.75 139 MET A C 1
ATOM 1084 O O . MET A 1 139 ? -9.656 -6.696 -1.031 1.00 95.75 139 MET A O 1
ATOM 1088 N N . SER A 1 140 ? -7.598 -6.673 -1.931 1.00 95.75 140 SER A N 1
ATOM 1089 C CA . SER A 1 140 ? -7.050 -7.724 -1.069 1.00 95.75 140 SER A CA 1
ATOM 1090 C C . SER A 1 140 ? -5.852 -7.278 -0.244 1.00 95.75 140 SER A C 1
ATOM 1092 O O . SER A 1 140 ? -5.733 -7.708 0.903 1.00 95.75 140 SER A O 1
ATOM 1094 N N . PHE A 1 141 ? -4.961 -6.453 -0.796 1.00 97.75 141 PHE A N 1
ATOM 1095 C CA . PHE A 1 141 ? -3.657 -6.222 -0.178 1.00 97.75 141 PHE A CA 1
ATOM 1096 C C . PHE A 1 141 ? -3.537 -4.859 0.519 1.00 97.75 141 PHE A C 1
ATOM 1098 O O . PHE A 1 141 ? -4.115 -3.876 0.052 1.00 97.75 141 PHE A O 1
ATOM 1105 N N . PRO A 1 142 ? -2.805 -4.793 1.648 1.00 98.12 142 PRO A N 1
ATOM 1106 C CA . PRO A 1 142 ? -2.609 -3.560 2.399 1.00 98.12 142 PRO A CA 1
ATOM 1107 C C . PRO A 1 142 ? -1.546 -2.669 1.754 1.00 98.12 142 PRO A C 1
ATOM 1109 O O . PRO A 1 142 ? -0.570 -3.165 1.177 1.00 98.12 142 PRO A O 1
ATOM 1112 N N . ALA A 1 143 ? -1.657 -1.356 1.945 1.00 98.31 143 ALA A N 1
ATOM 1113 C CA . ALA A 1 143 ? -0.507 -0.481 1.765 1.00 98.31 143 ALA A CA 1
ATOM 1114 C C . ALA A 1 143 ? 0.471 -0.620 2.949 1.00 98.31 143 ALA A C 1
ATOM 1116 O O . ALA A 1 143 ? 0.078 -0.873 4.086 1.00 98.31 143 ALA A O 1
ATOM 1117 N N . TRP A 1 144 ? 1.768 -0.433 2.691 1.00 98.19 144 TRP A N 1
ATOM 1118 C CA . TRP A 1 144 ? 2.812 -0.416 3.719 1.00 98.19 144 TRP A CA 1
ATOM 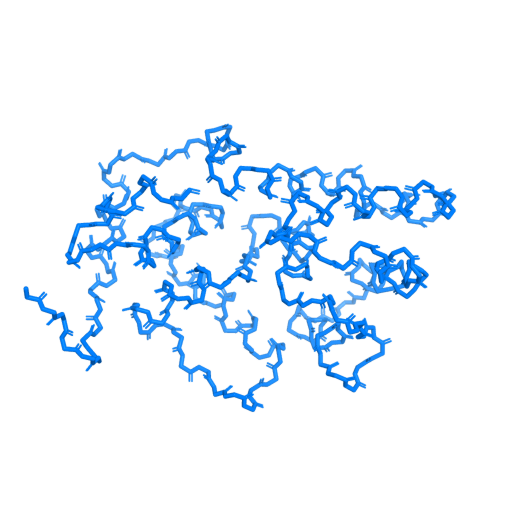1119 C C . TRP A 1 144 ? 3.487 0.951 3.753 1.00 98.19 144 TRP A C 1
ATOM 1121 O O . TRP A 1 144 ? 4.544 1.172 3.163 1.00 98.19 144 TRP A O 1
ATOM 1131 N N . THR A 1 145 ? 2.836 1.888 4.442 1.00 98.12 145 THR A N 1
ATOM 1132 C CA . THR A 1 145 ? 3.347 3.243 4.683 1.00 98.12 145 THR A CA 1
ATOM 1133 C C . THR A 1 145 ? 3.723 3.432 6.156 1.00 98.12 145 THR A C 1
ATOM 1135 O O . THR A 1 145 ? 3.180 2.730 7.016 1.00 98.12 145 THR A O 1
ATOM 1138 N N . PRO A 1 146 ? 4.594 4.406 6.487 1.00 97.44 146 PRO A N 1
ATOM 1139 C CA . PRO A 1 146 ? 4.905 4.725 7.880 1.00 97.44 146 PRO A CA 1
ATOM 1140 C C . PRO A 1 146 ? 3.665 5.072 8.716 1.00 97.44 146 PRO A C 1
ATOM 1142 O O . PRO A 1 146 ? 3.583 4.685 9.880 1.00 97.44 146 PRO A O 1
ATOM 1145 N N . ALA A 1 147 ? 2.680 5.761 8.126 1.00 97.38 147 ALA A N 1
ATOM 1146 C CA . ALA A 1 147 ? 1.432 6.110 8.804 1.00 97.38 147 ALA A CA 1
ATOM 1147 C C . ALA A 1 147 ? 0.589 4.866 9.122 1.00 97.38 147 ALA A C 1
ATOM 1149 O O . ALA A 1 147 ? 0.133 4.706 10.251 1.00 97.38 147 ALA A O 1
ATOM 1150 N N . ILE A 1 148 ? 0.445 3.944 8.168 1.00 98.19 148 ILE A N 1
ATOM 1151 C CA . ILE A 1 148 ? -0.283 2.686 8.384 1.00 98.19 148 ILE A CA 1
ATOM 1152 C C . ILE A 1 148 ? 0.395 1.856 9.475 1.00 98.19 148 ILE A C 1
ATOM 1154 O O . ILE A 1 148 ? -0.262 1.380 10.400 1.00 98.19 148 ILE A O 1
ATOM 1158 N N . GLU A 1 149 ? 1.719 1.729 9.418 1.00 97.62 149 GLU A N 1
ATOM 1159 C CA . GLU A 1 149 ? 2.494 1.012 10.427 1.00 97.62 149 GLU A CA 1
ATOM 1160 C C . GLU A 1 149 ? 2.379 1.662 11.820 1.00 97.62 149 GLU A C 1
ATOM 1162 O O . GLU A 1 149 ? 2.201 0.959 12.819 1.00 97.62 149 GLU A O 1
ATOM 1167 N N . ALA A 1 150 ? 2.398 2.995 11.908 1.00 96.50 150 ALA A N 1
ATOM 1168 C CA . ALA A 1 150 ? 2.147 3.715 13.155 1.00 96.50 150 ALA A CA 1
ATOM 1169 C C . ALA A 1 150 ? 0.727 3.463 13.695 1.00 96.50 150 ALA A C 1
ATOM 1171 O O . ALA A 1 150 ? 0.565 3.220 14.894 1.00 96.50 150 ALA A O 1
ATOM 1172 N N . GLY A 1 151 ? -0.287 3.450 12.825 1.00 97.06 151 GLY A N 1
ATOM 1173 C CA . GLY A 1 151 ? -1.668 3.112 13.177 1.00 97.06 151 GLY A CA 1
ATOM 1174 C C . GLY A 1 151 ? -1.792 1.693 13.734 1.00 97.06 151 GLY A C 1
ATOM 1175 O O . GLY A 1 151 ? -2.344 1.495 14.819 1.00 97.06 151 GLY A O 1
ATOM 1176 N N . LEU A 1 152 ? -1.191 0.712 13.054 1.00 97.62 152 LEU A N 1
ATOM 1177 C CA . LEU A 1 152 ? -1.156 -0.684 13.498 1.00 97.62 152 LEU A CA 1
ATOM 1178 C C . LEU A 1 152 ? -0.462 -0.834 14.858 1.00 97.62 152 LEU A C 1
ATOM 1180 O O . LEU A 1 152 ? -0.995 -1.499 15.750 1.00 97.62 152 LEU A O 1
ATOM 1184 N N . ARG A 1 153 ? 0.689 -0.180 15.063 1.00 95.94 153 ARG A N 1
ATOM 1185 C CA . ARG A 1 153 ? 1.393 -0.176 16.360 1.00 95.94 153 ARG A CA 1
ATOM 1186 C C . ARG A 1 153 ? 0.539 0.423 17.468 1.00 95.94 153 ARG A C 1
ATOM 1188 O O . ARG A 1 153 ? 0.465 -0.142 18.556 1.00 95.94 153 ARG A O 1
ATOM 1195 N N . ARG A 1 154 ? -0.149 1.532 17.195 1.00 94.94 154 ARG A N 1
ATOM 1196 C CA . ARG A 1 154 ? -1.000 2.216 18.178 1.00 94.94 154 ARG A CA 1
ATOM 1197 C C . ARG A 1 154 ? -2.207 1.374 18.611 1.00 94.94 154 ARG A C 1
ATOM 1199 O O . ARG A 1 154 ? -2.641 1.461 19.761 1.00 94.94 154 ARG A O 1
ATOM 1206 N N . LEU A 1 155 ? -2.715 0.529 17.716 1.00 96.06 155 LEU A N 1
ATOM 1207 C CA . LEU A 1 155 ? -3.758 -0.463 18.004 1.00 96.06 155 LEU A CA 1
ATOM 1208 C C . LEU A 1 155 ? -3.207 -1.747 18.651 1.00 96.06 155 LEU A C 1
ATOM 1210 O O . LEU A 1 155 ? -3.980 -2.611 19.052 1.00 96.06 155 LEU A O 1
ATOM 1214 N N . GLY A 1 156 ? -1.883 -1.893 18.766 1.00 96.00 156 GLY A N 1
ATOM 1215 C CA . GLY A 1 156 ? -1.249 -3.120 19.249 1.00 96.00 156 GLY A CA 1
ATOM 1216 C C . GLY A 1 156 ? -1.346 -4.294 18.268 1.00 96.00 156 GLY A C 1
ATOM 1217 O O . GLY A 1 156 ? -1.247 -5.438 18.699 1.00 96.00 156 GLY A O 1
ATOM 1218 N N . LEU A 1 157 ? -1.546 -4.014 16.975 1.00 96.62 157 LEU A N 1
ATOM 1219 C CA . LEU A 1 157 ? -1.644 -4.996 15.886 1.00 96.62 157 LEU A CA 1
ATOM 1220 C C . LEU A 1 157 ? -0.300 -5.241 15.181 1.00 96.62 157 LEU A C 1
ATOM 1222 O O . LEU A 1 157 ? -0.189 -6.143 14.354 1.00 96.62 157 LEU A O 1
ATOM 1226 N N . ALA A 1 158 ? 0.715 -4.439 15.506 1.00 94.50 158 ALA A N 1
ATOM 1227 C CA . ALA A 1 158 ? 2.068 -4.557 14.985 1.00 94.50 158 ALA A CA 1
ATOM 1228 C C . ALA A 1 158 ? 3.064 -4.863 16.106 1.00 94.50 158 ALA A C 1
ATOM 1230 O O . ALA A 1 158 ? 3.390 -3.985 16.905 1.00 94.50 158 ALA A O 1
ATOM 1231 N N . SER A 1 159 ? 3.550 -6.104 16.147 1.00 89.62 159 SER A N 1
ATOM 1232 C CA . SER A 1 159 ? 4.552 -6.581 17.113 1.00 89.62 159 SER A CA 1
ATOM 1233 C C . SER A 1 159 ? 5.798 -7.177 16.450 1.00 89.62 159 SER A C 1
ATOM 1235 O O . SER A 1 159 ? 6.524 -7.938 17.086 1.00 89.62 159 SER A O 1
ATOM 1237 N N . TRP A 1 160 ? 6.037 -6.874 15.171 1.00 91.12 160 TRP A N 1
ATOM 1238 C CA . TRP A 1 160 ? 7.221 -7.354 14.457 1.00 91.12 160 TRP A CA 1
ATOM 1239 C C . TRP A 1 160 ? 8.508 -6.711 14.985 1.00 91.12 160 TRP A C 1
ATOM 1241 O O . TRP A 1 160 ? 8.527 -5.543 15.381 1.00 91.12 160 TRP A O 1
ATOM 1251 N N . GLN A 1 161 ? 9.581 -7.500 14.988 1.00 91.62 161 GLN A N 1
ATOM 1252 C CA . GLN A 1 161 ? 10.910 -7.093 15.435 1.00 91.62 161 GLN A CA 1
ATOM 1253 C C . GLN A 1 161 ? 11.700 -6.484 14.272 1.00 91.62 161 GLN A C 1
ATOM 1255 O O . GLN A 1 161 ? 11.384 -6.705 13.105 1.00 91.62 161 GLN A O 1
ATOM 1260 N N . GLN A 1 162 ? 12.772 -5.751 14.577 1.00 86.31 162 GLN A N 1
ATOM 1261 C CA . GLN A 1 162 ? 13.634 -5.155 13.548 1.00 86.31 162 GLN A CA 1
ATOM 1262 C C . GLN A 1 162 ? 14.290 -6.206 12.632 1.00 86.31 162 GLN A C 1
ATOM 1264 O O . GLN A 1 162 ? 14.546 -5.919 11.469 1.00 86.31 162 GLN A O 1
ATOM 1269 N N . ALA A 1 163 ? 14.532 -7.418 13.143 1.00 92.12 163 ALA A N 1
ATOM 1270 C CA . ALA A 1 163 ? 15.113 -8.527 12.386 1.00 92.12 163 ALA A CA 1
ATOM 1271 C C . ALA A 1 163 ? 14.079 -9.362 11.601 1.00 92.12 163 ALA A C 1
ATOM 1273 O O . ALA A 1 163 ? 14.457 -10.306 10.911 1.00 92.12 163 ALA A O 1
ATOM 1274 N N . THR A 1 164 ? 12.780 -9.057 11.712 1.00 96.19 164 THR A N 1
ATOM 1275 C CA . THR A 1 164 ? 11.729 -9.790 10.992 1.00 96.19 164 THR A CA 1
ATOM 1276 C C . THR A 1 164 ? 11.877 -9.572 9.485 1.00 96.19 164 THR A C 1
ATOM 1278 O O . THR A 1 164 ? 12.010 -8.435 9.027 1.00 96.19 164 THR A O 1
ATOM 1281 N N . ARG A 1 165 ? 11.827 -10.656 8.701 1.00 97.56 165 ARG A N 1
ATOM 1282 C CA . ARG A 1 165 ? 11.941 -10.571 7.239 1.00 97.56 165 ARG A CA 1
ATOM 1283 C C . ARG A 1 165 ? 10.777 -9.755 6.650 1.00 97.56 165 ARG A C 1
ATOM 1285 O O . ARG A 1 165 ? 9.645 -9.891 7.125 1.00 97.56 165 ARG A O 1
ATOM 1292 N N . PRO A 1 166 ? 10.994 -8.933 5.608 1.00 98.00 166 PRO A N 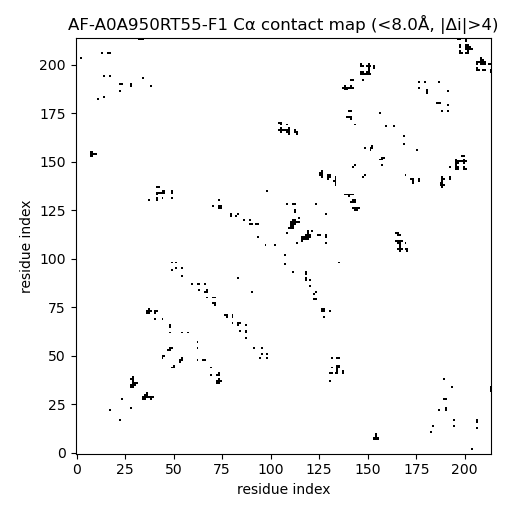1
ATOM 1293 C CA . PRO A 1 166 ? 9.937 -8.086 5.051 1.00 98.00 166 PRO A CA 1
ATOM 1294 C C . PRO A 1 166 ? 8.673 -8.840 4.617 1.00 98.00 166 PRO A C 1
ATOM 1296 O O . PRO A 1 166 ? 7.560 -8.353 4.809 1.00 98.00 166 PRO A O 1
ATOM 1299 N N . GLY A 1 167 ? 8.825 -10.043 4.068 1.00 98.00 167 GLY A N 1
ATOM 1300 C CA . GLY A 1 167 ? 7.734 -10.922 3.673 1.00 98.00 167 GLY A CA 1
ATOM 1301 C C . GLY A 1 167 ? 6.880 -11.376 4.850 1.00 98.00 167 GLY A C 1
ATOM 1302 O O . GLY A 1 167 ? 5.652 -11.395 4.748 1.00 98.00 167 GLY A O 1
ATOM 1303 N N . GLU A 1 168 ? 7.499 -11.673 5.994 1.00 98.12 168 GLU A N 1
ATOM 1304 C CA . GLU A 1 168 ? 6.786 -12.009 7.229 1.00 98.12 168 GLU A CA 1
ATOM 1305 C C . GLU A 1 168 ? 5.998 -10.810 7.764 1.00 98.12 168 GLU A C 1
ATOM 1307 O O . GLU A 1 168 ? 4.828 -10.966 8.130 1.00 98.12 168 GLU A O 1
ATOM 1312 N N . VAL A 1 169 ? 6.601 -9.613 7.747 1.00 98.19 169 VAL A N 1
ATOM 1313 C CA . VAL A 1 169 ? 5.919 -8.365 8.126 1.00 98.19 169 VAL A CA 1
ATOM 1314 C C . VAL A 1 169 ? 4.710 -8.133 7.223 1.00 98.19 169 VAL A C 1
ATOM 1316 O O . VAL A 1 169 ? 3.590 -7.976 7.712 1.00 98.19 169 VAL A O 1
ATOM 1319 N N . TYR A 1 170 ? 4.896 -8.187 5.904 1.00 98.06 170 TYR A N 1
ATOM 1320 C CA . TYR A 1 170 ? 3.810 -7.938 4.962 1.00 98.06 170 TYR A CA 1
ATOM 1321 C C . TYR A 1 170 ? 2.712 -9.008 5.045 1.00 98.06 170 TYR A C 1
ATOM 1323 O O . TYR A 1 170 ? 1.521 -8.693 5.034 1.00 98.06 170 TYR A O 1
ATOM 1331 N N . GLY A 1 171 ? 3.085 -10.276 5.236 1.00 98.06 171 GLY A N 1
ATOM 1332 C CA . GLY A 1 171 ? 2.139 -11.357 5.506 1.00 98.06 171 GLY A CA 1
ATOM 1333 C C . GLY A 1 171 ? 1.332 -11.140 6.791 1.00 98.06 171 GLY A C 1
ATOM 1334 O O . GLY A 1 171 ? 0.135 -11.433 6.820 1.00 98.06 171 GLY A O 1
ATOM 1335 N N . ALA A 1 172 ? 1.946 -10.595 7.846 1.00 97.94 172 ALA A N 1
ATOM 1336 C CA . ALA A 1 172 ? 1.233 -10.211 9.062 1.00 97.94 172 ALA A CA 1
ATOM 1337 C C . ALA A 1 172 ? 0.238 -9.070 8.803 1.00 97.94 172 ALA A C 1
ATOM 1339 O O . ALA A 1 172 ? -0.905 -9.162 9.249 1.00 97.94 172 ALA A O 1
ATOM 1340 N N . MET A 1 173 ? 0.618 -8.054 8.022 1.00 98.38 173 MET A N 1
ATOM 1341 C CA . MET A 1 173 ? -0.292 -6.971 7.630 1.00 98.38 173 MET A CA 1
ATOM 1342 C C . MET A 1 173 ? -1.507 -7.494 6.851 1.00 98.38 173 MET A C 1
ATOM 1344 O O . MET A 1 173 ? -2.635 -7.113 7.158 1.00 98.38 173 MET A O 1
ATOM 1348 N N . VAL A 1 174 ? -1.306 -8.422 5.906 1.00 98.06 174 VAL A N 1
ATOM 1349 C CA . VAL A 1 174 ? -2.405 -9.070 5.163 1.00 98.06 174 VAL A CA 1
ATOM 1350 C C . VAL A 1 174 ? -3.377 -9.774 6.116 1.00 98.06 174 VAL A C 1
ATOM 1352 O O . VAL A 1 174 ? -4.591 -9.604 5.994 1.00 98.06 174 VAL A O 1
ATOM 1355 N N . ARG A 1 175 ? -2.869 -10.519 7.109 1.00 97.88 175 ARG A N 1
ATOM 1356 C CA . ARG A 1 175 ? -3.716 -11.178 8.121 1.00 97.88 175 ARG A CA 1
ATOM 1357 C C . ARG A 1 175 ? -4.477 -10.176 8.987 1.00 97.88 175 ARG A C 1
ATOM 1359 O O . ARG A 1 175 ? -5.648 -10.403 9.279 1.00 97.88 175 ARG A O 1
ATOM 1366 N N . VAL A 1 176 ? -3.847 -9.063 9.367 1.00 98.12 176 VAL A N 1
ATOM 1367 C CA . VAL A 1 176 ? -4.527 -7.995 10.112 1.00 98.12 176 VAL A CA 1
ATOM 1368 C C . VAL A 1 176 ? -5.657 -7.387 9.282 1.00 98.12 176 VAL A C 1
ATOM 1370 O O . VAL A 1 176 ? -6.756 -7.221 9.799 1.00 98.12 176 VAL A O 1
ATOM 1373 N N . TYR A 1 177 ? -5.441 -7.111 7.994 1.00 98.25 177 TYR A N 1
ATOM 1374 C CA . TYR A 1 177 ? -6.492 -6.564 7.128 1.00 98.25 177 TYR A CA 1
ATOM 1375 C C . TYR A 1 177 ? -7.654 -7.543 6.973 1.00 98.25 177 TYR A C 1
ATOM 1377 O O . TYR A 1 177 ? -8.809 -7.135 7.065 1.00 98.25 177 TYR A O 1
ATOM 1385 N N . ALA A 1 178 ? -7.368 -8.838 6.815 1.00 97.69 178 ALA A N 1
ATOM 1386 C CA . ALA A 1 178 ? -8.404 -9.867 6.807 1.00 97.69 178 ALA A CA 1
ATOM 1387 C C . ALA A 1 178 ? -9.209 -9.879 8.121 1.00 97.69 178 ALA A C 1
ATOM 1389 O O . ALA A 1 178 ? -10.436 -9.932 8.083 1.00 97.69 178 ALA A O 1
ATOM 1390 N N . HIS A 1 179 ? -8.542 -9.754 9.273 1.00 98.06 179 HIS A N 1
ATOM 1391 C CA . HIS A 1 179 ? -9.208 -9.657 10.574 1.00 98.06 179 HIS A CA 1
ATOM 1392 C C . HIS A 1 179 ? -10.089 -8.402 10.697 1.00 98.06 179 HIS A C 1
ATOM 1394 O O . HIS A 1 179 ? -11.236 -8.503 11.123 1.00 98.06 179 HIS A O 1
ATOM 1400 N N . LEU A 1 180 ? -9.599 -7.230 10.280 1.00 98.12 180 LEU A N 1
ATOM 1401 C CA . LEU A 1 180 ? -10.373 -5.983 10.302 1.00 98.12 180 LEU A CA 1
ATOM 1402 C C . LEU A 1 180 ? -11.612 -6.059 9.400 1.00 98.12 180 LEU A C 1
ATOM 1404 O O . LEU A 1 180 ? -12.686 -5.620 9.800 1.00 98.12 180 LEU A O 1
ATOM 1408 N N . ARG A 1 181 ? -11.491 -6.672 8.218 1.00 97.88 181 ARG A N 1
ATOM 1409 C CA . ARG A 1 181 ? -12.633 -6.910 7.320 1.00 97.88 181 ARG A CA 1
ATOM 1410 C C . ARG A 1 181 ? -13.619 -7.933 7.874 1.00 97.88 181 ARG A C 1
ATOM 1412 O O . ARG A 1 181 ? -14.801 -7.831 7.588 1.00 97.88 181 ARG A O 1
ATOM 1419 N N . ALA A 1 182 ? -13.167 -8.901 8.668 1.00 98.06 182 ALA A N 1
ATOM 1420 C CA . ALA A 1 182 ? -14.081 -9.807 9.359 1.00 98.06 182 ALA A CA 1
ATOM 1421 C C . ALA A 1 182 ? -14.915 -9.077 10.429 1.00 98.06 182 ALA A C 1
ATOM 1423 O O . ALA A 1 182 ? -16.053 -9.464 10.675 1.00 98.06 182 ALA A O 1
ATOM 1424 N N . LEU A 1 183 ? -14.368 -8.018 11.041 1.00 98.12 183 LEU A N 1
ATOM 1425 C CA . LEU A 1 183 ? -15.096 -7.164 11.986 1.00 98.12 183 LEU A CA 1
ATOM 1426 C C . LEU A 1 183 ? -16.054 -6.192 11.281 1.00 98.12 183 LEU A C 1
ATOM 1428 O O . LEU A 1 183 ? -17.154 -5.975 11.774 1.00 98.12 183 LEU A O 1
ATOM 1432 N N . GLU A 1 184 ? -15.646 -5.629 10.142 1.00 97.94 184 GLU A N 1
ATOM 1433 C CA . GLU A 1 184 ? -16.458 -4.711 9.330 1.00 97.94 184 GLU A CA 1
ATOM 1434 C C . GLU A 1 184 ? -16.396 -5.095 7.835 1.00 97.94 184 GLU A C 1
ATOM 1436 O O . GLU A 1 184 ? -15.572 -4.560 7.082 1.00 97.94 184 GLU A O 1
ATOM 1441 N N . PRO A 1 185 ? -17.268 -6.011 7.363 1.00 97.31 185 PRO A N 1
ATOM 1442 C CA . PRO A 1 185 ? -17.209 -6.555 5.997 1.00 97.31 185 PRO A CA 1
ATOM 1443 C C . PRO A 1 185 ? -17.409 -5.539 4.870 1.00 97.31 185 PRO A C 1
ATOM 1445 O O . PRO A 1 185 ? -16.972 -5.779 3.745 1.00 97.31 185 PRO A O 1
ATOM 1448 N N . ALA A 1 186 ? -18.039 -4.399 5.167 1.00 96.75 186 ALA A N 1
ATOM 1449 C CA . ALA A 1 186 ? -18.217 -3.300 4.220 1.00 96.75 186 ALA A CA 1
ATOM 1450 C C . ALA A 1 186 ? -16.897 -2.574 3.886 1.00 96.75 186 ALA A C 1
ATOM 1452 O O . ALA A 1 186 ? -16.828 -1.814 2.919 1.00 96.75 186 ALA A O 1
ATOM 1453 N N . LEU A 1 187 ? -15.836 -2.785 4.675 1.00 98.31 187 LEU A N 1
ATOM 1454 C CA . LEU A 1 187 ? -14.555 -2.129 4.459 1.00 98.31 187 LEU A CA 1
ATOM 1455 C C . LEU A 1 187 ? -13.692 -2.870 3.430 1.00 98.31 187 LEU A C 1
ATOM 1457 O O . LEU A 1 187 ? -13.521 -4.092 3.461 1.00 98.31 187 LEU A O 1
ATOM 1461 N N . ILE A 1 188 ? -13.097 -2.090 2.530 1.00 97.94 188 ILE A N 1
ATOM 1462 C CA . ILE A 1 188 ? -12.104 -2.532 1.547 1.00 97.94 188 ILE A CA 1
ATOM 1463 C C . ILE A 1 188 ? -10.721 -2.043 2.009 1.00 97.94 188 ILE A C 1
ATOM 1465 O O . ILE A 1 188 ? -10.658 -1.162 2.873 1.00 97.94 188 ILE A O 1
ATOM 1469 N N . PRO A 1 189 ? -9.604 -2.555 1.460 1.00 98.25 189 PRO A N 1
ATOM 1470 C CA . PRO A 1 189 ? -8.268 -2.157 1.909 1.00 98.25 189 PRO A CA 1
ATOM 1471 C C . PRO A 1 189 ? -8.024 -0.644 1.928 1.00 98.25 189 PRO A C 1
ATOM 1473 O O . PRO A 1 189 ? -7.436 -0.158 2.884 1.00 98.25 189 PRO A O 1
ATOM 1476 N N . PHE A 1 190 ? -8.556 0.118 0.968 1.00 98.56 190 PHE A N 1
ATOM 1477 C CA . PHE A 1 190 ? -8.438 1.583 0.967 1.00 98.56 190 PHE A CA 1
ATOM 1478 C C . PHE A 1 190 ? -9.131 2.262 2.159 1.00 98.56 190 PHE A C 1
ATOM 1480 O O . PHE A 1 190 ? -8.598 3.226 2.710 1.00 98.56 190 PHE A O 1
ATOM 1487 N N . HIS A 1 191 ? -10.278 1.745 2.620 1.00 98.62 191 HIS A N 1
ATOM 1488 C CA . HIS A 1 191 ? -10.905 2.236 3.852 1.00 98.62 191 HIS A CA 1
ATOM 1489 C C . HIS A 1 191 ? -10.015 1.949 5.065 1.00 98.62 191 HIS A C 1
ATOM 1491 O O . HIS A 1 191 ? -9.858 2.797 5.939 1.00 98.62 191 HIS A O 1
ATOM 1497 N N . LEU A 1 192 ? -9.396 0.766 5.106 1.00 98.69 192 LEU A N 1
ATOM 1498 C CA . LEU A 1 192 ? -8.503 0.380 6.199 1.00 98.69 192 LEU A CA 1
ATOM 1499 C C . LEU A 1 192 ? -7.206 1.198 6.204 1.00 98.69 192 LEU A C 1
ATOM 1501 O O . LEU A 1 192 ? -6.774 1.627 7.271 1.00 98.69 192 LEU A O 1
ATOM 1505 N N . ASP A 1 193 ? -6.631 1.480 5.035 1.00 98.62 193 ASP A N 1
ATOM 1506 C CA . ASP A 1 193 ? -5.480 2.374 4.882 1.00 98.62 193 ASP A CA 1
ATOM 1507 C C . ASP A 1 193 ? -5.806 3.770 5.448 1.00 98.62 193 ASP A C 1
ATOM 1509 O O . ASP A 1 193 ? -5.028 4.330 6.228 1.00 98.62 193 ASP A O 1
ATOM 1513 N N . HIS A 1 194 ? -6.984 4.313 5.115 1.00 98.31 194 HIS A N 1
ATOM 1514 C CA . HIS A 1 194 ? -7.459 5.597 5.634 1.00 98.31 194 HIS A CA 1
ATOM 1515 C C . HIS A 1 194 ? -7.696 5.554 7.154 1.00 98.31 194 HIS A C 1
ATOM 1517 O O . HIS A 1 194 ? -7.178 6.402 7.882 1.00 98.31 194 HIS A O 1
ATOM 1523 N N . PHE A 1 195 ? -8.396 4.535 7.658 1.00 98.44 195 PHE A N 1
ATOM 1524 C CA . PHE A 1 195 ? -8.634 4.323 9.089 1.00 98.44 195 PHE A CA 1
ATOM 1525 C C . PHE A 1 195 ? -7.330 4.241 9.900 1.00 98.44 195 PHE A C 1
ATOM 1527 O O . PHE A 1 195 ? -7.202 4.873 10.954 1.00 98.44 195 PHE A O 1
ATOM 1534 N N . LEU A 1 196 ? -6.340 3.483 9.423 1.00 98.44 196 LEU A N 1
ATOM 1535 C CA . LEU A 1 196 ? -5.053 3.328 10.106 1.00 98.44 196 LEU A CA 1
ATOM 1536 C C . LEU A 1 196 ? -4.237 4.622 10.066 1.00 98.44 196 LEU A C 1
ATOM 1538 O O . LEU A 1 196 ? -3.589 4.964 11.055 1.00 98.44 196 LEU A O 1
ATOM 1542 N N . THR A 1 197 ? -4.335 5.377 8.974 1.00 98.00 197 THR A N 1
ATOM 1543 C CA . THR A 1 197 ? -3.708 6.696 8.842 1.00 98.00 197 THR A CA 1
ATOM 1544 C C . THR A 1 197 ? -4.315 7.712 9.823 1.00 98.00 197 THR A C 1
ATOM 1546 O O . THR A 1 197 ? -3.578 8.376 10.554 1.00 98.00 197 THR A O 1
ATOM 1549 N N . LEU A 1 198 ? -5.647 7.763 9.947 1.00 97.62 198 LEU A N 1
ATOM 1550 C CA . LEU A 1 198 ? -6.334 8.567 10.970 1.00 97.62 198 LEU A CA 1
ATOM 1551 C C . LEU A 1 198 ? -5.947 8.137 12.389 1.00 97.62 198 LEU A C 1
ATOM 1553 O O . LEU A 1 198 ? -5.643 8.963 13.249 1.00 97.62 198 LEU A O 1
ATOM 1557 N N . THR A 1 199 ? -5.892 6.827 12.633 1.00 97.12 199 THR A N 1
ATOM 1558 C CA . THR A 1 199 ? -5.485 6.275 13.930 1.00 97.12 199 THR A CA 1
ATOM 1559 C C . THR A 1 199 ? -4.055 6.677 14.291 1.00 97.12 199 THR A C 1
ATOM 1561 O O . THR A 1 199 ? -3.768 6.961 15.457 1.00 97.12 199 THR A O 1
ATOM 1564 N N . ALA A 1 200 ? -3.153 6.752 13.313 1.00 96.50 200 ALA A N 1
ATOM 1565 C CA . ALA A 1 200 ? -1.798 7.245 13.525 1.00 96.50 200 ALA A CA 1
ATOM 1566 C C . ALA A 1 200 ? -1.784 8.729 13.924 1.00 96.50 200 ALA A C 1
ATOM 1568 O O . ALA A 1 200 ? -1.143 9.078 14.916 1.00 96.50 200 ALA A O 1
ATOM 1569 N N . ALA A 1 201 ? -2.539 9.578 13.220 1.00 95.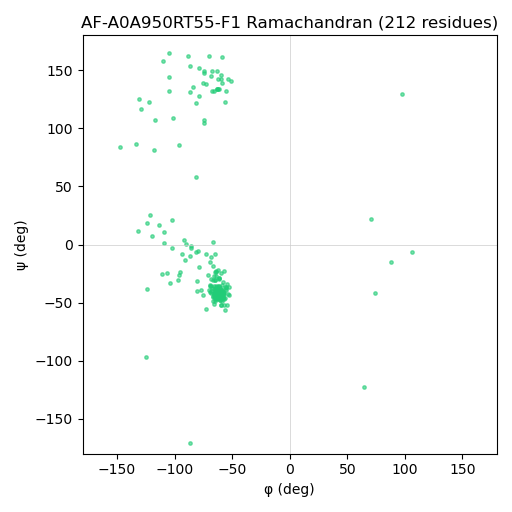94 201 ALA A N 1
ATOM 1570 C CA . ALA A 1 201 ? -2.562 11.031 13.426 1.00 95.94 201 ALA A CA 1
ATOM 1571 C C . ALA A 1 201 ? -3.411 11.501 14.626 1.00 95.94 201 ALA A C 1
ATOM 1573 O O . ALA A 1 201 ? -3.223 12.612 15.125 1.00 95.94 201 ALA A O 1
ATOM 1574 N N . MET A 1 202 ? -4.334 10.668 15.115 1.00 94.50 202 MET A N 1
ATOM 1575 C CA . MET A 1 202 ? -5.275 11.002 16.188 1.00 94.50 202 MET A CA 1
ATOM 1576 C C . MET A 1 202 ? -4.592 11.600 17.434 1.00 94.50 202 MET A C 1
ATOM 1578 O O . MET A 1 202 ? -3.591 11.087 17.938 1.00 94.50 202 MET A O 1
ATOM 1582 N N . LYS A 1 203 ? -5.210 12.603 18.057 1.00 92.00 203 LYS A N 1
ATOM 1583 C CA . LYS A 1 203 ? -4.848 13.129 19.380 1.00 92.00 203 LYS A CA 1
ATOM 1584 C C . LYS A 1 203 ? -5.868 12.641 20.422 1.00 92.00 203 LYS A C 1
ATOM 1586 O O . LYS A 1 203 ? -7.079 12.687 20.230 1.00 92.00 203 LYS A O 1
ATOM 1591 N N . GLY A 1 204 ? -5.390 12.123 21.554 1.00 89.31 204 GLY A N 1
ATOM 1592 C CA . GLY A 1 204 ? -6.275 11.564 22.585 1.00 89.31 204 GLY A CA 1
ATOM 1593 C C . GLY A 1 204 ? -7.049 10.326 22.105 1.00 89.31 204 GLY A C 1
ATOM 1594 O O . GLY A 1 204 ? -6.427 9.333 21.725 1.00 89.31 204 GLY A O 1
ATOM 1595 N N . ARG A 1 205 ? -8.389 10.380 22.175 1.00 88.81 205 ARG A N 1
ATOM 1596 C CA . ARG A 1 205 ? -9.315 9.278 21.831 1.00 88.81 205 ARG A CA 1
ATOM 1597 C C . ARG A 1 205 ? -10.289 9.605 20.685 1.00 88.81 205 ARG A C 1
ATOM 1599 O O . ARG A 1 205 ? -11.198 8.822 20.441 1.00 88.81 205 ARG A O 1
ATOM 1606 N N . ASN A 1 206 ? -10.132 10.746 20.011 1.00 93.06 206 ASN A N 1
ATOM 1607 C CA . ASN A 1 206 ? -10.992 11.131 18.889 1.00 93.06 206 ASN A CA 1
ATOM 1608 C C . ASN A 1 206 ? -10.279 10.857 17.559 1.00 93.06 206 ASN A C 1
ATOM 1610 O O . ASN A 1 206 ? -9.360 11.599 17.212 1.00 93.06 206 ASN A O 1
ATOM 1614 N N . ILE A 1 207 ? -10.721 9.846 16.806 1.00 94.19 207 ILE A N 1
ATOM 1615 C CA . ILE A 1 207 ? -10.074 9.409 15.557 1.00 94.19 207 ILE A CA 1
ATOM 1616 C C . ILE A 1 207 ? -9.947 10.519 14.497 1.00 94.19 207 ILE A C 1
ATOM 1618 O O . ILE A 1 207 ? -9.026 10.483 13.690 1.00 94.19 207 ILE A O 1
ATOM 1622 N N . TRP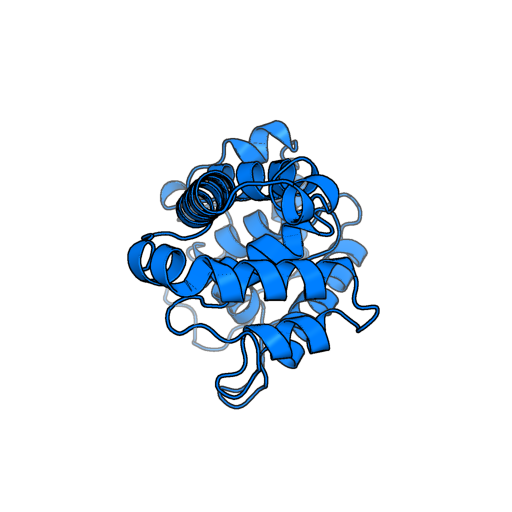 A 1 208 ? -10.786 11.554 14.565 1.00 94.75 208 TRP A N 1
ATOM 1623 C CA . TRP A 1 208 ? -10.808 12.670 13.613 1.00 94.75 208 TRP A CA 1
ATOM 1624 C C . TRP A 1 208 ? -9.912 13.854 14.007 1.00 94.75 208 TRP A C 1
ATOM 1626 O O . TRP A 1 208 ? -9.617 14.710 13.185 1.00 94.75 208 TRP A O 1
ATOM 1636 N N . SER A 1 209 ? -9.417 13.902 15.247 1.00 90.69 209 SER A N 1
ATOM 1637 C CA . SER A 1 209 ? -8.661 15.047 15.809 1.00 90.69 209 SER A CA 1
ATOM 1638 C C . SER A 1 209 ? -7.277 15.328 15.191 1.00 90.69 209 SER A C 1
ATOM 1640 O O . SER A 1 209 ? -6.557 16.211 15.662 1.00 90.69 209 SER A O 1
ATOM 1642 N N . GLY A 1 210 ? -6.874 14.561 14.180 1.00 84.81 210 GLY A N 1
ATOM 1643 C CA . GLY A 1 210 ? -5.645 14.763 13.412 1.00 84.81 210 GLY A CA 1
ATOM 1644 C C . GLY A 1 210 ? -5.859 14.702 11.901 1.00 84.81 210 GLY A C 1
ATOM 1645 O O . GLY A 1 210 ? -4.874 14.622 11.176 1.00 84.81 210 GLY A O 1
ATOM 1646 N N . ALA A 1 211 ? -7.114 14.712 11.440 1.00 86.69 211 ALA A N 1
ATOM 1647 C CA . ALA A 1 211 ? -7.449 14.597 10.023 1.00 86.69 211 ALA A CA 1
ATOM 1648 C C . ALA A 1 211 ? -6.936 15.791 9.199 1.00 86.69 211 ALA A C 1
ATOM 1650 O O . ALA A 1 211 ? -6.525 15.596 8.064 1.00 86.69 211 ALA A O 1
ATOM 1651 N N . ASP A 1 212 ? -6.854 16.986 9.795 1.00 83.50 212 ASP A N 1
ATOM 1652 C CA . ASP A 1 212 ? -6.376 18.214 9.133 1.00 83.50 212 ASP A 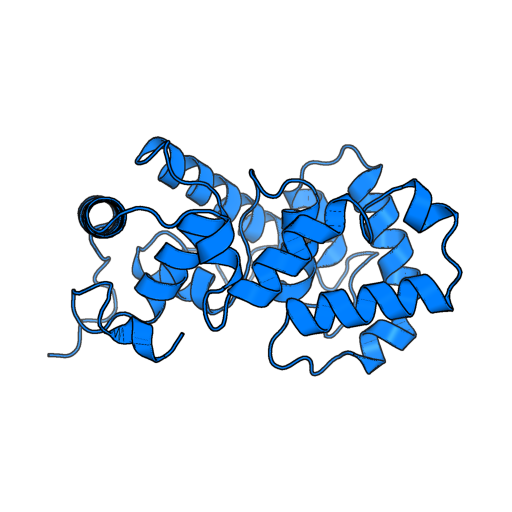CA 1
ATOM 1653 C C . ASP A 1 212 ? -4.889 18.172 8.720 1.00 83.50 212 ASP A C 1
ATOM 1655 O O . ASP A 1 212 ? -4.389 19.096 8.081 1.00 83.50 212 ASP A O 1
ATOM 1659 N N . HIS A 1 213 ? -4.150 17.139 9.141 1.00 76.88 213 HIS A N 1
ATOM 1660 C CA . HIS A 1 213 ? -2.722 16.961 8.855 1.00 76.88 213 HIS A CA 1
ATOM 1661 C C . HIS A 1 213 ? -2.430 15.819 7.869 1.00 76.88 213 HIS A C 1
ATOM 1663 O O . HIS A 1 213 ? -1.256 15.522 7.631 1.00 76.88 213 HIS A O 1
ATOM 1669 N N . LEU A 1 214 ? -3.469 15.147 7.366 1.00 78.38 214 LEU A N 1
ATOM 1670 C CA . LEU A 1 214 ? -3.370 14.109 6.337 1.00 78.38 214 LEU A CA 1
ATOM 1671 C C . LEU A 1 214 ? -3.425 14.742 4.946 1.00 78.38 214 LEU A C 1
ATOM 1673 O O . LEU A 1 214 ? -2.680 14.263 4.061 1.00 78.38 214 LEU A O 1
#

Radius of gyration: 17.46 Å; Cα contacts (8 Å, |Δi|>4): 260; chains: 1; bounding box: 41×37×55 Å

Sequence (214 aa):
MRARPGQRLPLVPLLRAYTGAGVLRLEELTRLPGLGPRFQAVLEARTHLLSEAFLDQATEADFQGALVRFYEACVRPALHTDTLRRRTGIVRHALGHLLRCRDPLPQKADRCLAVDAPYHVAGLGPVFWSALFQGLAPMSFPAWTPAIEAGLRRLGLASWQQATRPGEVYGAMVRVYAHLRALEPALIPFHLDHFLTLTAAMKGRNIWSGADHL